Protein AF-A0A916SAF4-F1 (afdb_monomer)

pLDDT: mean 74.46, std 19.26, range [29.62, 98.25]

Foldseek 3Di:
DDPDDPPPPDDDPPQDDAAEDEQEAFALLSLLVLLLLLLLCVLCVVVCVVPPAQAALHPHYHADDVRVVLSVQCVVCRNVHSVSSVVSNVVLLPDALVVVDDDPDDPVQLVALQSLQVVVVVVCVVVPDDDDCVVVVVVVVPPDCVVVVVDPDDDDDDDDQDQPDDLLVLLLVVLVQDDSSVSSNLVSNCLSPDPPDPVRSSVSSNRGSGNSSSVVSSVRSSVSSVVCSVVSCCVSVDDDPPPPPPPDD

Radius of gyration: 21.68 Å; Cα contacts (8 Å, |Δi|>4): 290; chains: 1; bounding box: 66×43×58 Å

InterPro domains:
  IPR002641 Patatin-like phospholipase domain [PF01734] (21-143)
  IPR002641 Patatin-like phospholipase domain [PS51635] (21-203)
  IPR016035 Acyl transferase/acyl hydrolase/lysophospholipase [SSF52151] (17-143)

Solvent-accessible surface area (backbone atoms only — not comparable to full-atom values): 14516 Å² total; per-residue (Å²): 137,81,80,75,82,81,77,78,89,81,86,70,69,95,84,63,92,79,37,71,44,81,33,62,53,38,50,36,49,39,31,20,54,28,18,25,42,36,33,46,34,67,68,49,40,76,78,47,68,81,46,99,59,71,62,45,82,52,83,40,73,42,44,37,71,53,12,28,54,52,33,53,53,42,61,80,30,36,85,54,12,55,56,32,30,54,50,48,35,52,53,50,66,69,47,40,39,78,80,78,49,81,85,91,64,58,76,81,30,48,81,29,35,63,52,24,15,55,52,52,52,54,53,47,69,73,63,76,80,81,85,80,62,66,68,58,56,56,51,60,73,65,58,67,68,70,67,63,75,80,48,97,72,77,90,77,90,82,89,85,89,70,79,89,60,64,60,35,60,49,30,49,77,38,46,86,69,46,57,63,51,59,37,29,25,35,52,39,61,38,16,55,45,56,98,88,44,78,78,21,20,53,58,40,25,33,57,48,27,40,63,69,40,34,51,50,34,17,54,50,20,25,51,47,38,58,75,41,41,69,59,53,49,46,68,77,62,61,70,83,79,79,72,71,73,77,80,77,130

Mean predicted aligned error: 12.07 Å

Secondary structure (DSSP, 8-state):
-------------TTS---EEEE---GGGGHHHHHHHHHHHHHHHHHHTTSSS---S-SEEEE-THHHHHHHHHHHTGGGTTHHHHHHHHHHHH--HHHH------HHHHT-HHHHHHHHHHHHHTTT-----HHHHHHHHTS-GGGGGGS-PPP--------SS-HHHHHHHHGGGS-HHHHHHHHHTTTT--TT-HHHHHHHHHH---HHHHHHHHHHHHHHHHHTHHHHHHHHH------------

Organism: NCBI:txid1614635

Structure (mmCIF, N/CA/C/O backbone):
data_AF-A0A916SAF4-F1
#
_entry.id   AF-A0A916SAF4-F1
#
loop_
_atom_site.group_PDB
_atom_site.id
_atom_site.type_symbol
_atom_site.label_atom_id
_atom_site.label_alt_id
_atom_site.label_comp_id
_atom_site.label_asym_id
_atom_site.label_entity_id
_atom_site.label_seq_id
_atom_site.pdbx_PDB_ins_code
_atom_site.Cartn_x
_atom_site.Cartn_y
_atom_site.Cartn_z
_atom_site.occupancy
_atom_site.B_iso_or_equiv
_atom_site.auth_seq_id
_atom_site.auth_comp_id
_atom_site.auth_asym_id
_atom_site.auth_atom_id
_atom_site.pdbx_PDB_model_num
ATOM 1 N N . MET A 1 1 ? 1.641 -29.140 -0.135 1.00 31.95 1 MET A N 1
ATOM 2 C CA . MET A 1 1 ? 1.445 -28.963 1.317 1.00 31.95 1 MET A CA 1
ATOM 3 C C . MET A 1 1 ? 0.313 -27.966 1.495 1.00 31.95 1 MET A C 1
ATOM 5 O O . MET A 1 1 ? 0.540 -26.780 1.299 1.00 31.95 1 MET A O 1
ATOM 9 N N . SER A 1 2 ? -0.914 -28.445 1.711 1.00 29.62 2 SER A N 1
ATOM 10 C CA . SER A 1 2 ? -2.060 -27.588 2.020 1.00 29.62 2 SER A CA 1
ATOM 11 C C . SER A 1 2 ? -2.025 -27.265 3.506 1.00 29.62 2 SER A C 1
ATOM 13 O O . SER A 1 2 ? -2.037 -28.170 4.337 1.00 29.62 2 SER A O 1
ATOM 15 N N . LEU A 1 3 ? -1.960 -25.981 3.839 1.00 29.62 3 LEU A N 1
ATOM 16 C CA . LEU A 1 3 ? -2.342 -25.533 5.168 1.00 29.62 3 LEU A CA 1
ATOM 17 C C . LEU A 1 3 ? -3.868 -25.588 5.183 1.00 29.62 3 LEU A C 1
ATOM 19 O O . LEU A 1 3 ? -4.532 -24.714 4.627 1.00 29.62 3 LEU A O 1
ATOM 23 N N . GLU A 1 4 ? -4.401 -26.686 5.715 1.00 36.75 4 GLU A N 1
ATOM 24 C CA . GLU A 1 4 ? -5.810 -26.776 6.067 1.00 36.75 4 GLU A CA 1
ATOM 25 C C . GLU A 1 4 ? -6.135 -25.590 6.971 1.00 36.75 4 GLU A C 1
ATOM 27 O O . GLU A 1 4 ? -5.458 -25.309 7.961 1.00 36.75 4 GLU A O 1
ATOM 32 N N . THR A 1 5 ? -7.116 -24.821 6.523 1.00 39.31 5 THR A N 1
ATOM 33 C CA . THR A 1 5 ? -7.595 -23.586 7.117 1.00 39.31 5 THR A CA 1
ATOM 34 C C . THR A 1 5 ? -8.092 -23.859 8.536 1.00 39.31 5 THR A C 1
ATOM 36 O O . THR A 1 5 ? -9.249 -24.207 8.745 1.00 39.31 5 THR A O 1
ATOM 39 N N . ILE A 1 6 ? -7.213 -23.701 9.527 1.00 33.00 6 ILE A N 1
ATOM 40 C CA . ILE A 1 6 ? -7.608 -23.664 10.935 1.00 33.00 6 ILE A CA 1
ATOM 41 C C . ILE A 1 6 ? -8.367 -22.350 11.153 1.00 33.00 6 ILE A C 1
ATOM 43 O O . ILE A 1 6 ? -7.778 -21.308 11.435 1.00 33.00 6 ILE A O 1
ATOM 47 N N . ILE A 1 7 ? -9.691 -22.395 11.005 1.00 39.88 7 ILE A N 1
ATOM 48 C CA . ILE A 1 7 ? -10.598 -21.389 11.562 1.00 39.88 7 ILE A CA 1
ATOM 49 C C . ILE A 1 7 ? -10.887 -21.844 12.989 1.00 39.88 7 ILE A C 1
ATOM 51 O O . ILE A 1 7 ? -11.771 -22.661 13.231 1.00 39.88 7 ILE A O 1
ATOM 55 N N . SER A 1 8 ? -10.103 -21.349 13.946 1.00 35.28 8 SER A N 1
ATOM 56 C CA . SER A 1 8 ? -10.443 -21.508 15.359 1.00 35.28 8 SER A CA 1
ATOM 57 C C . SER A 1 8 ? -11.544 -20.507 15.708 1.00 35.28 8 SER A C 1
ATOM 59 O O . SER A 1 8 ? -11.293 -19.315 15.896 1.00 35.28 8 SER A O 1
ATOM 61 N N . TYR A 1 9 ? -12.787 -20.990 15.740 1.00 41.19 9 TYR A N 1
ATOM 62 C CA . TYR A 1 9 ? -13.929 -20.274 16.300 1.00 41.19 9 TYR A CA 1
ATOM 63 C C . TYR A 1 9 ? -13.797 -2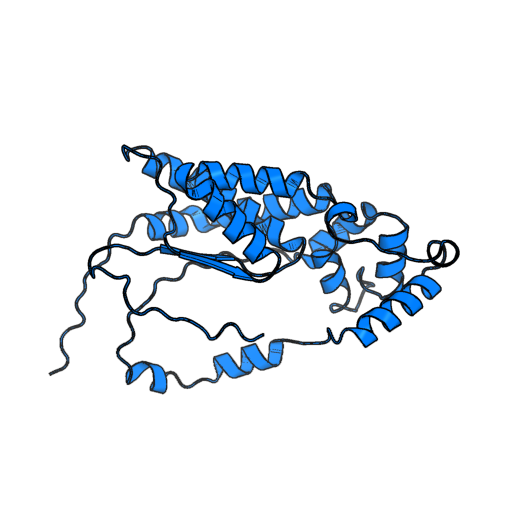0.286 17.828 1.00 41.19 9 TYR A C 1
ATOM 65 O O . TYR A 1 9 ? -14.137 -21.267 18.485 1.00 41.19 9 TYR A O 1
ATOM 73 N N . GLY A 1 10 ? -13.228 -19.220 18.396 1.00 39.47 10 GLY A N 1
ATOM 74 C CA . GLY A 1 10 ? -12.996 -19.156 19.842 1.00 39.47 10 GLY A CA 1
ATOM 75 C C . GLY A 1 10 ? -12.400 -17.856 20.379 1.00 39.47 10 GLY A C 1
ATOM 76 O O . GLY A 1 10 ? -11.742 -17.890 21.413 1.00 39.47 10 GLY A O 1
ATOM 77 N N . LEU A 1 11 ? -12.586 -16.715 19.708 1.00 39.81 11 LEU A N 1
ATOM 78 C CA . LEU A 1 11 ? -12.018 -15.433 20.152 1.00 39.81 11 LEU A CA 1
ATOM 79 C C . LEU A 1 11 ? -13.041 -14.297 20.135 1.00 39.81 11 LEU A C 1
ATOM 81 O O . LEU A 1 11 ? -12.816 -13.271 19.507 1.00 39.81 11 LEU A O 1
ATOM 85 N N . THR A 1 12 ? -14.151 -14.432 20.854 1.00 43.31 12 THR A N 1
ATOM 86 C CA . THR A 1 12 ? -14.922 -13.239 21.228 1.00 43.31 12 THR A CA 1
ATOM 87 C C . THR A 1 12 ? -15.499 -13.380 22.622 1.00 43.31 12 THR A C 1
ATOM 89 O O . THR A 1 12 ? -16.424 -14.159 22.847 1.00 43.31 12 THR A O 1
ATOM 92 N N . ARG A 1 13 ? -15.008 -12.543 23.540 1.00 45.31 13 ARG A N 1
ATOM 93 C CA . ARG A 1 13 ? -15.892 -11.957 24.545 1.00 45.31 13 ARG A CA 1
ATOM 94 C C . ARG A 1 13 ? -16.830 -11.009 23.780 1.00 45.31 13 ARG A C 1
ATOM 96 O O . ARG A 1 13 ? -16.323 -10.193 23.015 1.00 45.31 13 ARG A O 1
ATOM 103 N N . PRO A 1 14 ? -18.158 -11.126 23.917 1.00 49.12 14 PRO A N 1
ATOM 104 C CA . PRO A 1 14 ? -19.122 -10.392 23.089 1.00 49.12 14 PRO A CA 1
ATOM 105 C C . PRO A 1 14 ? -19.067 -8.854 23.213 1.00 49.12 14 PRO A C 1
ATOM 107 O O . PRO A 1 14 ? -19.657 -8.185 22.364 1.00 49.12 14 PRO A O 1
ATOM 110 N N . ASP A 1 15 ? -18.330 -8.325 24.200 1.00 52.50 15 ASP A N 1
ATOM 111 C CA . ASP A 1 15 ? -18.256 -6.903 24.576 1.00 52.50 15 ASP A CA 1
ATOM 112 C C . ASP A 1 15 ? -17.025 -6.124 24.069 1.00 52.50 15 ASP A C 1
ATOM 114 O O . ASP A 1 15 ? -16.943 -4.916 24.282 1.00 52.50 15 ASP A O 1
ATOM 118 N N . GLU A 1 16 ? -16.041 -6.756 23.416 1.00 58.47 16 GLU A N 1
ATOM 119 C CA . GLU A 1 16 ? -14.872 -6.016 22.908 1.00 58.47 16 GLU A CA 1
ATOM 120 C C . GLU A 1 16 ? -15.045 -5.602 21.439 1.00 58.47 16 GLU A C 1
ATOM 122 O O . GLU A 1 16 ? -15.264 -6.438 20.560 1.00 58.47 16 GLU A O 1
ATOM 127 N N . ASN A 1 17 ? -14.888 -4.302 21.161 1.00 66.81 17 ASN A N 1
ATOM 128 C CA . ASN A 1 17 ? -14.795 -3.772 19.800 1.00 66.81 17 ASN A CA 1
ATOM 129 C C . ASN A 1 17 ? -13.557 -4.351 19.092 1.00 66.81 17 ASN A C 1
ATOM 131 O O . ASN A 1 17 ? -12.420 -3.954 19.363 1.00 66.81 17 ASN A O 1
ATOM 135 N N . LEU A 1 18 ? -13.776 -5.289 18.167 1.00 79.69 18 LEU A N 1
ATOM 136 C CA . LEU A 1 18 ? -12.728 -5.870 17.331 1.00 79.69 18 LEU A CA 1
ATOM 137 C C . LEU A 1 18 ? -12.615 -5.111 16.010 1.00 79.69 18 LEU A C 1
ATOM 139 O O . LEU A 1 18 ? -13.432 -5.283 15.110 1.00 79.69 18 LEU A O 1
ATOM 143 N N . THR A 1 19 ? -11.557 -4.317 15.865 1.00 87.75 19 THR A N 1
ATOM 144 C CA . THR A 1 19 ? -11.226 -3.668 14.591 1.00 87.75 19 THR A CA 1
ATOM 145 C C . THR A 1 19 ? -10.193 -4.496 13.830 1.00 87.75 19 THR A C 1
ATOM 147 O O . THR A 1 19 ? -9.158 -4.888 14.383 1.00 87.75 19 THR A O 1
ATOM 150 N N . ALA A 1 20 ? -10.458 -4.744 12.549 1.00 91.31 20 ALA A N 1
ATOM 151 C CA . ALA A 1 20 ? -9.553 -5.434 11.637 1.00 91.31 20 ALA A CA 1
ATOM 152 C C . ALA A 1 20 ? -8.945 -4.460 10.619 1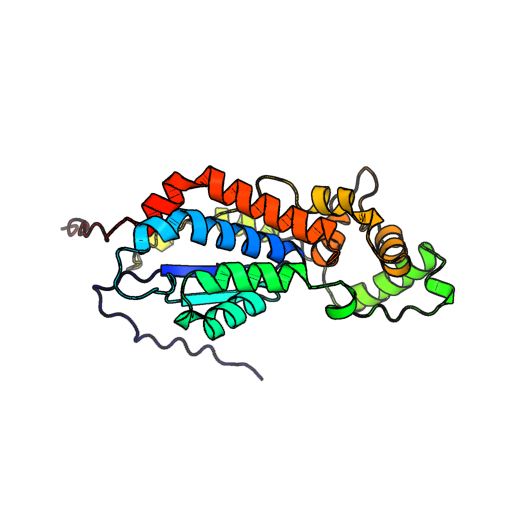.00 91.31 20 ALA A C 1
ATOM 154 O O . ALA A 1 20 ? -9.599 -3.509 10.198 1.00 91.31 20 ALA A O 1
ATOM 155 N N . LEU A 1 21 ? -7.711 -4.724 10.193 1.00 94.44 21 LEU A N 1
ATOM 156 C CA . LEU A 1 21 ? -7.065 -4.042 9.073 1.00 94.44 21 LEU A CA 1
ATOM 157 C C . LEU A 1 21 ? -6.799 -5.045 7.950 1.00 94.44 21 LEU A C 1
ATOM 159 O O . LEU A 1 21 ? -6.125 -6.056 8.157 1.00 94.44 21 LEU A O 1
ATOM 163 N N . VAL A 1 22 ? -7.301 -4.735 6.754 1.00 94.56 22 VAL A N 1
ATOM 164 C CA . VAL A 1 22 ? -7.136 -5.556 5.550 1.00 94.56 22 VAL A CA 1
ATOM 165 C C . VAL A 1 22 ? -6.221 -4.838 4.562 1.00 94.56 22 VAL A C 1
ATOM 167 O O . VAL A 1 22 ? -6.509 -3.728 4.120 1.00 94.56 22 VAL A O 1
ATOM 170 N N . LEU A 1 23 ? -5.110 -5.480 4.205 1.00 93.38 23 LEU A N 1
ATOM 171 C CA . LEU A 1 23 ? -4.066 -4.938 3.339 1.00 93.38 23 LEU A CA 1
ATOM 172 C C . LEU A 1 23 ? -3.964 -5.760 2.056 1.00 93.38 23 LEU A C 1
ATOM 174 O O . LEU A 1 23 ? -3.452 -6.882 2.022 1.00 93.38 23 LEU A O 1
ATOM 178 N N . MET A 1 24 ? -4.465 -5.189 0.968 1.00 91.38 24 MET A N 1
ATOM 179 C CA . MET A 1 24 ? -4.483 -5.863 -0.327 1.00 91.38 24 MET A CA 1
ATOM 180 C C . MET A 1 24 ? -3.080 -5.965 -0.936 1.00 91.38 24 MET A C 1
ATOM 182 O O . MET A 1 24 ? -2.210 -5.131 -0.674 1.00 91.38 24 MET A O 1
ATOM 186 N N . GLY A 1 25 ? -2.867 -6.979 -1.776 1.00 86.81 25 GLY A N 1
ATOM 187 C CA . GLY A 1 25 ? -1.658 -7.089 -2.590 1.00 86.81 25 GLY A CA 1
ATOM 188 C C . GLY A 1 25 ? -1.618 -6.032 -3.694 1.00 86.81 25 GLY A C 1
ATOM 189 O O . GLY A 1 25 ? -2.653 -5.550 -4.145 1.00 86.81 25 GLY A O 1
ATOM 190 N N . GLY A 1 26 ? -0.417 -5.661 -4.134 1.00 85.62 26 GLY A N 1
ATOM 191 C CA . GLY A 1 26 ? -0.265 -4.541 -5.069 1.00 85.62 26 GLY A CA 1
ATOM 192 C C . GLY A 1 26 ? 1.141 -4.299 -5.615 1.00 85.62 26 GLY A C 1
ATOM 193 O O . GLY A 1 26 ? 1.336 -3.330 -6.341 1.00 85.62 26 GLY A O 1
ATOM 194 N N . GLY A 1 27 ? 2.135 -5.131 -5.276 1.00 88.50 27 GLY A N 1
ATOM 195 C CA . GLY A 1 27 ? 3.534 -4.821 -5.589 1.00 88.50 27 GLY A CA 1
ATOM 196 C C . GLY A 1 27 ? 3.919 -3.452 -5.024 1.00 88.50 27 GLY A C 1
ATOM 197 O O . GLY A 1 27 ? 3.584 -3.149 -3.885 1.00 88.50 27 GLY A O 1
ATOM 198 N N . ALA A 1 28 ? 4.548 -2.594 -5.822 1.00 90.69 28 ALA A N 1
ATOM 199 C CA . ALA A 1 28 ? 4.890 -1.235 -5.410 1.00 90.69 28 ALA A CA 1
ATOM 200 C C . ALA A 1 28 ? 3.674 -0.376 -5.020 1.00 90.69 28 ALA A C 1
ATOM 202 O O . ALA A 1 28 ? 3.795 0.479 -4.141 1.00 90.69 28 ALA A O 1
ATOM 203 N N . ARG A 1 29 ? 2.481 -0.643 -5.580 1.00 93.44 29 ARG A N 1
ATOM 204 C CA . ARG A 1 29 ? 1.236 0.078 -5.248 1.00 93.44 29 ARG A CA 1
ATOM 205 C C . ARG A 1 29 ? 0.919 0.044 -3.754 1.00 93.44 29 ARG A C 1
ATOM 207 O O . ARG A 1 29 ? 0.275 0.963 -3.261 1.00 93.44 29 ARG A O 1
ATOM 214 N N . THR A 1 30 ? 1.375 -0.966 -3.006 1.00 93.12 30 THR A N 1
ATOM 215 C CA . THR A 1 30 ? 1.110 -1.045 -1.560 1.00 93.12 30 THR A CA 1
ATOM 216 C C . THR A 1 30 ? 1.828 0.033 -0.746 1.00 93.12 30 THR A C 1
ATOM 218 O O . THR A 1 30 ? 1.453 0.246 0.404 1.00 93.12 30 THR A O 1
ATOM 221 N N . ALA A 1 31 ? 2.770 0.788 -1.325 1.00 95.88 31 ALA A N 1
ATOM 222 C CA . ALA A 1 31 ? 3.286 2.014 -0.710 1.00 95.88 31 ALA A CA 1
ATOM 223 C C . ALA A 1 31 ? 2.175 3.050 -0.443 1.00 95.88 31 ALA A C 1
ATOM 225 O O . ALA A 1 31 ? 2.244 3.787 0.539 1.00 95.88 31 ALA A O 1
ATOM 226 N N . TYR A 1 32 ? 1.105 3.055 -1.249 1.00 97.56 32 TYR A N 1
ATOM 227 C CA . TYR A 1 32 ? -0.096 3.856 -0.994 1.00 97.56 32 TYR A CA 1
ATOM 228 C C . TYR A 1 32 ? -0.688 3.571 0.394 1.00 97.56 32 TYR A C 1
ATOM 230 O O . TYR A 1 32 ? -0.975 4.497 1.151 1.00 97.56 32 TYR A O 1
ATOM 238 N N . GLN A 1 33 ? -0.796 2.289 0.768 1.00 96.88 33 GLN A N 1
ATOM 239 C CA . GLN A 1 33 ? -1.329 1.871 2.071 1.00 96.88 33 GLN A CA 1
ATOM 240 C C . GLN A 1 33 ? -0.467 2.399 3.224 1.00 96.88 33 GLN A C 1
ATOM 242 O O . GLN A 1 33 ? -1.002 2.783 4.260 1.00 96.88 33 GLN A O 1
ATOM 247 N N . ALA A 1 34 ? 0.857 2.461 3.047 1.00 96.38 34 ALA A N 1
ATOM 248 C CA . ALA A 1 34 ? 1.755 3.020 4.053 1.00 96.38 34 ALA A CA 1
ATOM 249 C C . ALA A 1 34 ? 1.508 4.525 4.270 1.00 96.38 34 ALA A C 1
ATOM 251 O O . ALA A 1 34 ? 1.506 4.979 5.413 1.00 96.38 34 ALA A O 1
ATOM 252 N N . GLY A 1 35 ? 1.230 5.275 3.197 1.00 97.38 35 GLY A N 1
ATOM 253 C CA . GLY A 1 35 ? 0.811 6.678 3.278 1.00 97.38 35 GLY A CA 1
ATOM 254 C C . GLY A 1 35 ? -0.536 6.860 3.982 1.00 97.38 35 GLY A C 1
ATOM 255 O O . GLY A 1 35 ? -0.647 7.666 4.904 1.00 97.38 35 GLY A O 1
ATOM 256 N N . VAL A 1 36 ? -1.537 6.044 3.626 1.00 97.94 36 VAL A N 1
ATOM 257 C CA . VAL A 1 36 ? -2.846 6.029 4.306 1.00 97.94 36 VAL A CA 1
ATOM 258 C C . VAL A 1 36 ? -2.671 5.799 5.807 1.00 97.94 36 VAL A C 1
ATOM 260 O O . VAL A 1 36 ? -3.140 6.599 6.612 1.00 97.94 36 VAL A O 1
ATOM 263 N N . LEU A 1 37 ? -1.949 4.748 6.204 1.00 96.38 37 LEU A N 1
ATOM 264 C CA . LEU A 1 37 ? -1.726 4.419 7.615 1.00 96.38 37 LEU A CA 1
ATOM 265 C C . LEU A 1 37 ? -0.961 5.522 8.354 1.00 96.38 37 LEU A C 1
ATOM 267 O O . LEU A 1 37 ? -1.262 5.814 9.512 1.00 96.38 37 LEU A O 1
ATOM 271 N N . GLN A 1 38 ? -0.005 6.180 7.696 1.00 94.81 38 GLN A N 1
ATOM 272 C CA . GLN A 1 38 ? 0.698 7.313 8.288 1.00 94.81 38 GLN A CA 1
ATOM 273 C C . GLN A 1 38 ? -0.247 8.491 8.565 1.00 94.81 38 GLN A C 1
ATOM 275 O O . GLN A 1 38 ? -0.156 9.105 9.629 1.00 94.81 38 GLN A O 1
ATOM 280 N N . ALA A 1 39 ? -1.172 8.789 7.652 1.00 95.56 39 ALA A N 1
ATOM 281 C CA . ALA A 1 39 ? -2.203 9.796 7.880 1.00 95.56 39 ALA A CA 1
ATOM 282 C C . ALA A 1 39 ? -3.195 9.369 8.972 1.00 95.56 39 ALA A C 1
ATOM 284 O O . ALA A 1 39 ? -3.514 10.185 9.833 1.00 95.56 39 ALA A O 1
ATOM 285 N N . VAL A 1 40 ? -3.599 8.093 9.026 1.00 92.81 40 VAL A N 1
ATOM 286 C CA . VAL A 1 40 ? -4.434 7.557 10.119 1.00 92.81 40 VAL A CA 1
ATOM 287 C C . VAL A 1 40 ? -3.773 7.781 11.480 1.00 92.81 40 VAL A C 1
ATOM 289 O O . VAL A 1 40 ? -4.431 8.280 12.390 1.00 92.81 40 VAL A O 1
ATOM 292 N N . ALA A 1 41 ? -2.470 7.505 11.622 1.00 91.44 41 ALA A N 1
ATOM 293 C CA . ALA A 1 41 ? -1.744 7.796 12.864 1.00 91.44 41 ALA A CA 1
ATOM 294 C C . ALA A 1 41 ? -1.824 9.279 13.259 1.00 91.44 41 ALA A C 1
ATOM 296 O O . ALA A 1 41 ? -1.992 9.579 14.437 1.00 91.44 41 ALA A O 1
ATOM 297 N N . ARG A 1 42 ? -1.727 10.209 12.299 1.00 92.00 42 ARG A N 1
ATOM 298 C CA . ARG A 1 42 ? -1.803 11.657 12.572 1.00 92.00 42 ARG A CA 1
ATOM 299 C C . ARG A 1 42 ? -3.216 12.137 12.886 1.00 92.00 42 ARG A C 1
ATOM 301 O O . ARG A 1 42 ? -3.374 13.066 13.666 1.00 92.00 42 ARG A O 1
ATOM 308 N N . ILE A 1 43 ? -4.220 11.546 12.245 1.00 90.44 43 ILE A N 1
ATOM 309 C CA . ILE A 1 43 ? -5.628 11.909 12.420 1.00 90.44 43 ILE A CA 1
ATOM 310 C C . ILE A 1 43 ? -6.129 11.407 13.771 1.00 90.44 43 ILE A C 1
ATOM 312 O O . ILE A 1 43 ? -6.707 12.173 14.531 1.00 90.44 43 ILE A O 1
ATOM 316 N N . VAL A 1 44 ? -5.877 10.134 14.072 1.00 85.56 44 VAL A N 1
ATOM 317 C CA . VAL A 1 44 ? -6.458 9.437 15.225 1.00 85.56 44 VAL A CA 1
ATOM 318 C C . VAL A 1 44 ? -5.566 9.546 16.463 1.00 85.56 44 VAL A C 1
ATOM 320 O O . VAL A 1 44 ? -6.076 9.574 17.579 1.00 85.56 44 VAL A O 1
ATOM 323 N N . GLY A 1 45 ? -4.244 9.637 16.287 1.00 83.50 45 GLY A N 1
ATOM 324 C CA . GLY A 1 45 ? -3.266 9.663 17.380 1.00 83.50 45 GLY A CA 1
ATOM 325 C C . GLY A 1 45 ? -3.562 10.686 18.476 1.00 83.50 45 GLY A C 1
ATOM 326 O O . GLY A 1 45 ? -3.708 10.265 19.622 1.00 83.50 45 GLY A O 1
ATOM 327 N N . PRO A 1 46 ? -3.768 11.978 18.155 1.00 81.62 46 PRO A N 1
ATOM 328 C CA . PRO A 1 46 ? -4.047 13.005 19.163 1.00 81.62 46 PRO A CA 1
ATOM 329 C C . PRO A 1 46 ? -5.284 12.714 20.025 1.00 81.62 46 PRO A C 1
ATOM 331 O O . PRO A 1 46 ? -5.340 13.097 21.188 1.00 81.62 46 PRO A O 1
ATOM 334 N N . HIS A 1 47 ? -6.276 12.004 19.482 1.00 72.81 47 HIS A N 1
ATOM 335 C CA . HIS A 1 47 ? -7.497 11.641 20.206 1.00 72.81 47 HIS A CA 1
ATOM 336 C C . HIS A 1 47 ? -7.330 10.396 21.087 1.00 72.81 47 HIS A C 1
ATOM 338 O O . HIS A 1 47 ? -8.174 10.129 21.938 1.00 72.81 47 HIS A O 1
ATOM 344 N N . ARG A 1 48 ? -6.235 9.650 20.904 1.00 70.69 48 ARG A N 1
ATOM 345 C CA . ARG A 1 48 ? -5.899 8.440 21.667 1.00 70.69 48 ARG A CA 1
ATOM 346 C C . ARG A 1 48 ? -4.734 8.639 22.633 1.00 70.69 48 ARG A C 1
ATOM 348 O O . ARG A 1 48 ? -4.513 7.781 23.475 1.00 70.69 48 ARG A O 1
ATOM 355 N N . GLU A 1 49 ? -4.036 9.774 22.580 1.00 60.19 49 GLU A N 1
ATOM 356 C CA . GLU A 1 49 ? -2.991 10.158 23.548 1.00 60.19 49 GLU A CA 1
ATOM 357 C C . GLU A 1 49 ? -3.518 10.316 24.989 1.00 60.19 49 GLU A C 1
ATOM 359 O O . GLU A 1 49 ? -2.739 10.278 25.937 1.00 60.19 49 GLU A O 1
ATOM 364 N N . ALA A 1 50 ? -4.839 10.430 25.176 1.00 55.34 50 ALA A N 1
ATOM 365 C CA . ALA A 1 50 ? -5.483 10.364 26.489 1.00 55.34 50 ALA A CA 1
ATOM 366 C C . ALA A 1 50 ? -5.531 8.935 27.082 1.00 55.34 50 ALA A C 1
ATOM 368 O O . ALA A 1 50 ? -5.829 8.767 28.268 1.00 55.34 50 ALA A O 1
ATOM 369 N N . GLU A 1 51 ? -5.251 7.895 26.286 1.00 60.97 51 GLU A N 1
ATOM 370 C CA . GLU A 1 51 ? -5.154 6.512 26.755 1.00 60.97 51 GLU A CA 1
ATOM 371 C C . GLU A 1 51 ? -3.778 6.274 27.412 1.00 60.97 51 GLU A C 1
ATOM 373 O O . GLU A 1 51 ? -2.735 6.587 26.844 1.00 60.97 51 GLU A O 1
ATOM 378 N N . LYS A 1 52 ? -3.757 5.683 28.618 1.00 53.44 52 LYS A N 1
ATOM 379 C CA . LYS A 1 52 ? -2.533 5.443 29.421 1.00 53.44 52 LYS A CA 1
ATOM 380 C C . LYS A 1 52 ? -1.456 4.589 28.732 1.00 53.44 52 LYS A C 1
ATOM 382 O O . LYS A 1 52 ? -0.321 4.575 29.199 1.00 53.44 52 LYS A O 1
ATOM 387 N N . GLU A 1 53 ? -1.797 3.872 27.664 1.00 58.09 53 GLU A N 1
ATOM 388 C CA . GLU A 1 53 ? -0.876 3.034 26.898 1.00 58.09 53 GLU A CA 1
ATOM 389 C C . GLU A 1 53 ? -1.119 3.224 25.394 1.00 58.09 53 GLU A C 1
ATOM 391 O O . GLU A 1 53 ? -2.274 3.173 24.962 1.00 58.09 53 GLU A O 1
ATOM 396 N N . PRO A 1 54 ? -0.067 3.384 24.568 1.00 59.03 54 PRO A N 1
ATOM 397 C CA . PRO A 1 54 ? -0.209 3.443 23.119 1.00 59.03 54 PRO A CA 1
ATOM 398 C C . PRO A 1 54 ? -0.683 2.086 22.594 1.00 59.03 54 PRO A C 1
ATOM 400 O O . PRO A 1 54 ? 0.092 1.145 22.430 1.00 59.03 54 PRO A O 1
ATOM 403 N N . ARG A 1 55 ? -1.983 1.968 22.326 1.00 76.56 55 ARG A N 1
ATOM 404 C CA . ARG A 1 55 ? -2.578 0.727 21.829 1.00 76.56 55 ARG A CA 1
ATOM 405 C C . ARG A 1 55 ? -2.589 0.705 20.312 1.00 76.56 55 ARG A C 1
ATOM 407 O O . ARG A 1 55 ? -3.043 1.638 19.652 1.00 76.56 55 ARG A O 1
ATOM 414 N N . PHE A 1 56 ? -2.109 -0.399 19.748 1.00 86.94 56 PHE A N 1
ATOM 415 C CA . PHE A 1 56 ? -2.287 -0.672 18.330 1.00 86.94 56 PHE A CA 1
ATOM 416 C C . PHE A 1 56 ? -3.787 -0.815 18.021 1.00 86.94 56 PHE A C 1
ATOM 418 O O . PHE A 1 56 ? -4.478 -1.573 18.710 1.00 86.94 56 PHE A O 1
ATOM 425 N N . PRO A 1 57 ? -4.311 -0.083 17.022 1.00 86.19 57 PRO A N 1
ATOM 426 C CA . PRO A 1 57 ? -5.752 0.088 16.851 1.00 86.19 57 PRO A CA 1
ATOM 427 C C . PRO A 1 57 ? -6.462 -1.142 16.272 1.00 86.19 57 PRO A C 1
ATOM 429 O O . PRO A 1 57 ? -7.687 -1.179 16.287 1.00 86.19 57 PRO A O 1
ATOM 432 N N . PHE A 1 58 ? -5.726 -2.140 15.772 1.00 90.00 58 PHE A N 1
ATOM 433 C CA . PHE A 1 58 ? -6.293 -3.308 15.096 1.00 90.00 58 PHE A CA 1
ATOM 434 C C . PHE A 1 58 ? -5.955 -4.605 15.833 1.00 90.00 58 PHE A C 1
ATOM 436 O O . PHE A 1 58 ? -4.794 -4.884 16.116 1.00 90.00 58 PHE A O 1
ATOM 443 N N . LYS A 1 59 ? -6.959 -5.437 16.116 1.00 88.56 59 LYS A N 1
ATOM 444 C CA . LYS A 1 59 ? -6.767 -6.764 16.731 1.00 88.56 59 LYS A CA 1
ATOM 445 C C . LYS A 1 59 ? -6.555 -7.867 15.700 1.00 88.56 59 LYS A C 1
ATOM 447 O O . LYS A 1 59 ? -6.005 -8.913 16.029 1.00 88.56 59 LYS A O 1
ATOM 452 N N . ILE A 1 60 ? -6.976 -7.623 14.462 1.00 91.44 60 ILE A N 1
ATOM 453 C CA . ILE A 1 60 ? -6.878 -8.569 13.354 1.00 91.44 60 ILE A CA 1
ATOM 454 C C . ILE A 1 60 ? -6.142 -7.878 12.206 1.00 91.44 60 ILE A C 1
ATOM 456 O O . ILE A 1 60 ? -6.508 -6.775 11.802 1.00 91.44 60 ILE A O 1
ATOM 460 N N . LEU A 1 61 ? -5.106 -8.530 11.680 1.00 92.75 61 LEU A N 1
ATOM 461 C CA . LEU A 1 61 ? -4.351 -8.075 10.515 1.00 92.75 61 LEU A CA 1
ATOM 462 C C . LEU A 1 61 ? -4.474 -9.124 9.416 1.00 92.75 61 LEU A C 1
ATOM 464 O O . LEU A 1 61 ? -4.108 -10.281 9.612 1.00 92.75 61 LEU A O 1
ATOM 468 N N . VAL A 1 62 ? -4.975 -8.712 8.257 1.00 94.44 62 VAL A N 1
ATOM 469 C CA . VAL A 1 62 ? -5.102 -9.565 7.075 1.00 94.44 62 VAL A CA 1
ATOM 470 C C . VAL A 1 62 ? -4.299 -8.933 5.955 1.00 94.44 62 VAL A C 1
ATOM 472 O O . VAL A 1 62 ? -4.430 -7.739 5.694 1.00 94.44 62 VAL A O 1
ATOM 475 N N . GLY A 1 63 ? -3.473 -9.719 5.271 1.00 90.62 63 GLY A N 1
ATOM 476 C CA . GLY A 1 63 ? -2.674 -9.219 4.162 1.00 90.62 63 GLY A CA 1
ATOM 477 C C . GLY A 1 63 ? -2.480 -10.252 3.062 1.00 90.62 63 GLY A C 1
ATOM 478 O O . GLY A 1 63 ? -2.355 -11.440 3.339 1.00 90.62 63 GLY A O 1
ATOM 479 N N . THR A 1 64 ? -2.439 -9.801 1.806 1.00 90.06 64 THR A N 1
ATOM 480 C CA . THR A 1 64 ? -2.144 -10.652 0.636 1.00 90.06 64 THR A CA 1
ATOM 481 C C . THR A 1 64 ? -0.896 -10.149 -0.090 1.00 90.06 64 THR A C 1
ATOM 483 O O . THR A 1 64 ? -0.779 -8.955 -0.351 1.00 90.06 64 THR A O 1
ATOM 486 N N . SER A 1 65 ? 0.035 -11.037 -0.463 1.00 90.25 65 SER A N 1
ATOM 487 C CA . SER A 1 65 ? 1.272 -10.683 -1.192 1.00 90.25 65 SER A CA 1
ATOM 488 C C . SER A 1 65 ? 2.052 -9.542 -0.499 1.00 90.25 65 SER A C 1
ATOM 490 O O . SER A 1 65 ? 2.362 -9.656 0.683 1.00 90.25 65 SER A O 1
ATOM 492 N N . ALA A 1 66 ? 2.341 -8.424 -1.174 1.00 87.94 66 ALA A N 1
ATOM 493 C CA . ALA A 1 66 ? 2.992 -7.259 -0.560 1.00 87.94 66 ALA A CA 1
ATOM 494 C C . ALA A 1 66 ? 2.211 -6.679 0.643 1.00 87.94 66 ALA A C 1
ATOM 496 O O . ALA A 1 66 ? 2.816 -6.190 1.594 1.00 87.94 66 ALA A O 1
ATOM 497 N N . GLY A 1 67 ? 0.880 -6.811 0.665 1.00 90.56 67 GLY A N 1
ATOM 498 C CA . GLY A 1 67 ? 0.059 -6.463 1.828 1.00 90.56 67 GLY A CA 1
ATOM 499 C C . GLY A 1 67 ? 0.268 -7.406 3.021 1.00 90.56 67 GLY A C 1
ATOM 500 O O . GLY A 1 67 ? 0.162 -6.972 4.164 1.00 90.56 67 GLY A O 1
ATOM 501 N N . ALA A 1 68 ? 0.640 -8.672 2.786 1.00 91.25 68 ALA A N 1
ATOM 502 C CA . ALA A 1 68 ? 1.026 -9.6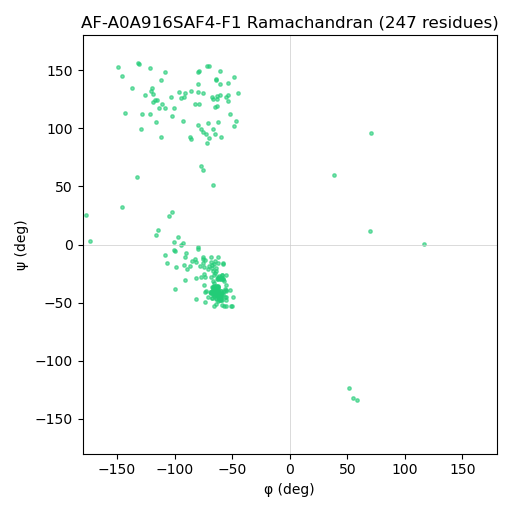02 3.853 1.00 91.25 68 ALA A CA 1
ATOM 503 C C . ALA A 1 68 ? 2.344 -9.181 4.514 1.00 91.25 68 ALA A C 1
ATOM 505 O O . ALA A 1 68 ? 2.463 -9.263 5.731 1.00 91.25 68 ALA A O 1
ATOM 506 N N . LEU A 1 69 ? 3.298 -8.648 3.739 1.00 88.12 69 LEU A N 1
ATOM 507 C CA . LEU A 1 69 ? 4.528 -8.072 4.295 1.00 88.12 69 LEU A CA 1
ATOM 508 C C . LEU A 1 69 ? 4.211 -6.892 5.219 1.00 88.12 69 LEU A C 1
ATOM 510 O O . LEU A 1 69 ? 4.734 -6.838 6.330 1.00 88.12 69 LEU A O 1
ATOM 514 N N . ASN A 1 70 ? 3.306 -5.999 4.803 1.00 93.81 70 ASN A N 1
ATOM 515 C CA . ASN A 1 70 ? 2.837 -4.902 5.652 1.00 93.81 70 ASN A CA 1
ATOM 516 C C . ASN A 1 70 ? 2.163 -5.429 6.928 1.00 93.81 70 ASN A C 1
ATOM 518 O O . ASN A 1 70 ? 2.480 -4.964 8.019 1.00 93.81 70 ASN A O 1
ATOM 522 N N . ALA A 1 71 ? 1.272 -6.418 6.812 1.00 94.12 71 ALA A N 1
ATOM 523 C CA . ALA A 1 71 ? 0.588 -7.019 7.955 1.00 94.12 71 ALA A CA 1
ATOM 524 C C . ALA A 1 71 ? 1.577 -7.663 8.944 1.00 94.12 71 ALA A C 1
ATOM 526 O O . ALA A 1 71 ? 1.513 -7.375 10.136 1.00 94.12 71 ALA A O 1
ATOM 527 N N . CYS A 1 72 ? 2.536 -8.463 8.466 1.00 93.50 72 CYS A N 1
ATOM 528 C CA . CYS A 1 72 ? 3.583 -9.059 9.301 1.00 93.50 72 CYS A CA 1
ATOM 529 C C . CYS A 1 72 ? 4.474 -7.996 9.954 1.00 93.50 72 CYS A C 1
ATOM 531 O O . CYS A 1 72 ? 4.796 -8.110 11.137 1.00 93.50 72 CYS A O 1
ATOM 533 N N . TYR A 1 73 ? 4.838 -6.945 9.212 1.00 93.31 73 TYR A N 1
ATOM 534 C CA . TYR A 1 73 ? 5.620 -5.834 9.747 1.00 93.31 73 TYR A CA 1
ATOM 535 C C . TYR A 1 73 ? 4.884 -5.171 10.914 1.00 93.31 73 TYR A C 1
ATOM 537 O O . TYR A 1 73 ? 5.429 -5.067 12.010 1.00 93.31 73 TYR A O 1
ATOM 545 N N . LEU A 1 74 ? 3.620 -4.794 10.711 1.00 94.44 74 LEU A N 1
ATOM 546 C CA . LEU A 1 74 ? 2.802 -4.159 11.744 1.00 94.44 74 LEU A CA 1
ATOM 547 C C . LEU A 1 74 ? 2.557 -5.082 12.937 1.00 94.44 74 LEU A C 1
ATOM 549 O O . LEU A 1 74 ? 2.658 -4.629 14.071 1.00 94.44 74 LEU A O 1
ATOM 553 N N . ALA A 1 75 ? 2.309 -6.373 12.702 1.00 93.75 75 ALA A N 1
ATOM 554 C CA . ALA A 1 75 ? 2.143 -7.358 13.766 1.00 93.75 75 ALA A CA 1
ATOM 555 C C . ALA A 1 75 ? 3.398 -7.458 14.647 1.00 93.75 75 ALA A C 1
ATOM 557 O O . ALA A 1 75 ? 3.294 -7.432 15.871 1.00 93.75 75 ALA A O 1
ATOM 558 N N . SER A 1 76 ? 4.591 -7.495 14.040 1.00 93.38 76 SER A N 1
ATOM 559 C CA . SER A 1 76 ? 5.858 -7.546 14.788 1.00 93.38 76 SER A CA 1
ATOM 560 C C . SER A 1 76 ? 6.181 -6.257 15.556 1.00 93.38 76 SER A C 1
ATOM 562 O O . SER A 1 76 ? 7.031 -6.270 16.441 1.00 93.38 76 SER A O 1
ATOM 564 N N . ARG A 1 77 ? 5.491 -5.156 15.234 1.00 91.75 77 ARG A N 1
ATOM 565 C CA . ARG A 1 77 ? 5.645 -3.825 15.840 1.00 91.75 77 ARG A CA 1
ATOM 566 C C . ARG A 1 77 ? 4.399 -3.375 16.608 1.00 91.75 77 ARG A C 1
ATOM 568 O O . ARG A 1 77 ? 4.298 -2.210 16.979 1.00 91.75 77 ARG A O 1
ATOM 575 N N . ALA A 1 78 ? 3.445 -4.272 16.868 1.00 89.75 78 ALA A N 1
ATOM 576 C CA . ALA A 1 78 ? 2.160 -3.912 17.468 1.00 89.75 78 ALA A CA 1
ATOM 577 C C . ALA A 1 78 ? 2.305 -3.314 18.882 1.00 89.75 78 ALA A C 1
ATOM 579 O O . ALA A 1 78 ? 1.503 -2.478 19.285 1.00 89.75 78 ALA A O 1
ATOM 580 N N . SER A 1 79 ? 3.357 -3.667 19.626 1.00 88.69 79 SER A N 1
ATOM 581 C CA . SER A 1 79 ? 3.667 -3.057 20.929 1.00 88.69 79 SER A CA 1
ATOM 582 C C . SER A 1 79 ? 4.040 -1.571 20.846 1.00 88.69 79 SER A C 1
ATOM 584 O O . SER A 1 79 ? 4.022 -0.883 21.858 1.00 88.69 79 SER A O 1
ATOM 586 N N . GLU A 1 80 ? 4.380 -1.064 19.658 1.00 88.19 80 GLU A N 1
ATOM 587 C CA . GLU A 1 80 ? 4.752 0.338 19.423 1.00 88.19 80 GLU A CA 1
ATOM 588 C C . GLU A 1 80 ? 3.545 1.203 19.006 1.00 88.19 80 GLU A C 1
ATOM 590 O O . GLU A 1 80 ? 3.680 2.400 18.735 1.00 88.19 80 GLU A O 1
ATOM 595 N N . GLY A 1 81 ? 2.347 0.612 18.940 1.00 89.75 81 GLY A N 1
ATOM 596 C CA . GLY A 1 81 ? 1.107 1.315 18.625 1.00 89.75 81 GLY A CA 1
ATOM 597 C C . GLY A 1 81 ? 1.150 2.016 17.263 1.00 89.75 81 GLY A C 1
ATOM 598 O O . GLY A 1 81 ? 1.570 1.447 16.255 1.00 89.75 81 GLY A O 1
ATOM 599 N N . LEU A 1 82 ? 0.709 3.275 17.219 1.00 90.38 82 LEU A N 1
ATOM 600 C CA . LEU A 1 82 ? 0.644 4.063 15.981 1.00 90.38 82 LEU A CA 1
ATOM 601 C C . LEU A 1 82 ? 2.025 4.410 15.396 1.00 90.38 82 LEU A C 1
ATOM 603 O O . LEU A 1 82 ? 2.123 4.721 14.206 1.00 90.38 82 LEU A O 1
ATOM 607 N N . ALA A 1 83 ? 3.107 4.315 16.182 1.00 90.19 83 ALA A N 1
ATOM 608 C CA . ALA A 1 83 ? 4.461 4.552 15.679 1.00 90.19 83 ALA A CA 1
ATOM 609 C C . ALA A 1 83 ? 4.857 3.541 14.586 1.00 90.19 83 ALA A C 1
ATOM 611 O O . ALA A 1 83 ? 5.580 3.901 13.651 1.00 90.19 83 ALA A O 1
ATOM 612 N N . ALA A 1 84 ? 4.309 2.319 14.636 1.00 92.56 84 ALA A N 1
ATOM 613 C CA . ALA A 1 84 ? 4.527 1.279 13.632 1.00 92.56 84 ALA A CA 1
ATOM 614 C C . ALA A 1 84 ? 4.138 1.730 12.210 1.00 92.56 84 ALA A C 1
ATOM 616 O O . ALA A 1 84 ? 4.785 1.338 11.239 1.00 92.56 84 ALA A O 1
ATOM 617 N N . PHE A 1 85 ? 3.136 2.608 12.063 1.00 94.75 85 PHE A N 1
ATOM 618 C CA . PHE A 1 85 ? 2.717 3.127 10.752 1.00 94.75 85 PHE A CA 1
ATOM 619 C C . PHE A 1 85 ? 3.781 4.037 10.134 1.00 94.75 85 PHE A C 1
ATOM 621 O O . PHE A 1 85 ? 4.098 3.918 8.950 1.00 94.75 85 PHE A O 1
ATOM 628 N N . LYS A 1 86 ? 4.400 4.904 10.945 1.00 92.69 86 LYS A N 1
ATOM 629 C CA . LYS A 1 86 ? 5.509 5.760 10.498 1.00 92.69 86 LYS A CA 1
ATOM 630 C C . LYS A 1 86 ? 6.740 4.931 10.128 1.00 92.69 86 LYS A C 1
ATOM 632 O O . LYS A 1 86 ? 7.427 5.258 9.163 1.00 92.69 86 LYS A O 1
ATOM 637 N N . GLN A 1 87 ? 7.016 3.864 10.872 1.00 93.25 87 GLN A N 1
ATOM 638 C CA . GLN A 1 87 ? 8.136 2.969 10.584 1.00 93.25 87 GLN A CA 1
ATOM 639 C C . GLN A 1 87 ? 7.913 2.165 9.299 1.00 93.25 87 GLN A C 1
ATOM 641 O O . GLN A 1 87 ? 8.824 2.075 8.478 1.00 93.25 87 GLN A O 1
ATOM 646 N N . LEU A 1 88 ? 6.688 1.676 9.071 1.00 95.12 88 LEU A N 1
ATOM 647 C CA . LEU A 1 88 ? 6.307 1.023 7.820 1.00 95.12 88 LEU A CA 1
ATOM 648 C C . LEU A 1 88 ? 6.475 1.972 6.623 1.00 95.12 88 LEU A C 1
ATOM 650 O O . LEU A 1 88 ? 7.058 1.592 5.611 1.00 95.12 88 LEU A O 1
ATOM 654 N N . ALA A 1 89 ? 6.024 3.222 6.751 1.00 94.44 89 ALA A N 1
ATOM 655 C CA . ALA A 1 89 ? 6.248 4.269 5.753 1.00 94.44 89 ALA A CA 1
ATOM 656 C C . ALA A 1 89 ? 7.749 4.500 5.480 1.00 94.44 89 ALA A C 1
ATOM 658 O O . ALA A 1 89 ? 8.167 4.595 4.325 1.00 94.44 89 ALA A O 1
ATOM 659 N N . GLY A 1 90 ? 8.574 4.523 6.531 1.00 93.31 90 GLY A N 1
ATOM 660 C CA . GLY A 1 90 ? 10.031 4.599 6.411 1.00 93.31 90 GLY A CA 1
ATOM 661 C C . GLY A 1 90 ? 10.634 3.407 5.664 1.00 93.31 90 GLY A C 1
ATOM 662 O O . GLY A 1 90 ? 11.471 3.605 4.789 1.00 93.31 90 GLY A O 1
ATOM 663 N N . PHE A 1 91 ? 10.177 2.187 5.956 1.00 92.38 91 PHE A N 1
ATOM 664 C CA . PHE A 1 91 ? 10.584 0.977 5.240 1.00 92.38 91 PHE A CA 1
ATOM 665 C C . PHE A 1 91 ? 10.248 1.061 3.745 1.00 92.38 91 PHE A C 1
ATOM 667 O O . PHE A 1 91 ? 11.120 0.842 2.910 1.00 92.38 91 PHE A O 1
ATOM 674 N N . TRP A 1 92 ? 9.026 1.459 3.387 1.00 94.12 92 TRP A N 1
ATOM 675 C CA . TRP A 1 92 ? 8.643 1.617 1.982 1.00 94.12 92 TRP A CA 1
ATOM 676 C C . TRP A 1 92 ? 9.511 2.638 1.243 1.00 94.12 92 TRP A C 1
ATOM 678 O O . TRP A 1 92 ? 9.933 2.378 0.119 1.00 94.12 92 TRP A O 1
ATOM 688 N N . ALA A 1 93 ? 9.856 3.759 1.880 1.00 91.94 93 ALA A N 1
ATOM 689 C CA . ALA A 1 93 ? 10.694 4.796 1.277 1.00 91.94 93 ALA A CA 1
ATOM 690 C C . ALA A 1 93 ? 12.137 4.339 0.956 1.00 91.94 93 ALA A C 1
ATOM 692 O O . ALA A 1 93 ? 12.812 4.959 0.119 1.00 91.94 93 ALA A O 1
ATOM 693 N N . THR A 1 94 ? 12.633 3.270 1.589 1.00 90.38 94 THR A N 1
ATOM 694 C CA . THR A 1 94 ? 13.974 2.720 1.318 1.00 90.38 94 THR A CA 1
ATOM 695 C C . THR A 1 94 ? 13.984 1.628 0.254 1.00 90.38 94 THR A C 1
ATOM 697 O O . THR A 1 94 ? 15.046 1.388 -0.321 1.00 90.38 94 THR A O 1
ATOM 700 N N . LEU A 1 95 ? 12.832 1.024 -0.060 1.00 85.88 95 LEU A N 1
ATOM 701 C CA . LEU A 1 95 ? 12.741 -0.040 -1.057 1.00 85.88 95 LEU A CA 1
ATOM 702 C C . LEU A 1 95 ? 13.112 0.452 -2.455 1.00 85.88 95 LEU A C 1
ATOM 704 O O . LEU A 1 95 ? 12.774 1.566 -2.853 1.00 85.88 95 LEU A O 1
ATOM 708 N N . ARG A 1 96 ? 13.814 -0.400 -3.201 1.00 84.50 96 ARG A N 1
ATOM 709 C CA . ARG A 1 96 ? 14.182 -0.199 -4.608 1.00 84.50 96 ARG A CA 1
ATOM 710 C C . ARG A 1 96 ? 13.866 -1.438 -5.422 1.00 84.50 96 ARG A C 1
ATOM 712 O O . ARG A 1 96 ? 13.894 -2.551 -4.899 1.00 84.50 96 ARG A O 1
ATOM 719 N N . SER A 1 97 ? 13.680 -1.264 -6.729 1.00 81.69 97 SER A N 1
ATOM 720 C CA . SER A 1 97 ? 13.303 -2.360 -7.633 1.00 81.69 97 SER A CA 1
ATOM 721 C C . SER A 1 97 ? 14.304 -3.523 -7.570 1.00 81.69 97 SER A C 1
ATOM 723 O O . SER A 1 97 ? 13.908 -4.684 -7.512 1.00 81.69 97 SER A O 1
ATOM 725 N N . ALA A 1 98 ? 15.601 -3.211 -7.450 1.00 74.31 98 ALA A N 1
ATOM 726 C CA . ALA A 1 98 ? 16.688 -4.190 -7.338 1.00 74.31 98 ALA A CA 1
ATOM 727 C C . ALA A 1 98 ? 16.645 -5.067 -6.069 1.00 74.31 98 ALA A C 1
ATOM 729 O O . ALA A 1 98 ? 17.234 -6.146 -6.057 1.00 74.31 98 ALA A O 1
ATOM 730 N N . GLN A 1 99 ? 15.975 -4.613 -5.006 1.00 76.12 99 GLN A N 1
ATOM 731 C CA . GLN A 1 99 ? 15.797 -5.380 -3.768 1.00 76.12 99 GLN A CA 1
ATOM 732 C C . GLN A 1 99 ? 14.575 -6.304 -3.835 1.00 76.12 99 GLN A C 1
ATOM 734 O O . GLN A 1 99 ? 14.477 -7.238 -3.046 1.00 76.12 99 GLN A O 1
ATOM 739 N N . VAL A 1 100 ? 13.648 -6.045 -4.762 1.00 76.00 100 VAL A N 1
ATOM 740 C CA . VAL A 1 100 ? 12.390 -6.791 -4.892 1.00 76.00 100 VAL A CA 1
ATOM 741 C C . VAL A 1 100 ? 12.474 -7.835 -6.002 1.00 76.00 100 VAL A C 1
ATOM 743 O O . VAL A 1 100 ? 11.967 -8.942 -5.844 1.00 76.00 100 VAL A O 1
ATOM 746 N N . TYR A 1 101 ? 13.129 -7.518 -7.121 1.00 71.12 101 TYR A N 1
ATOM 747 C CA . TYR A 1 101 ? 13.304 -8.457 -8.224 1.00 71.12 101 TYR A CA 1
ATOM 748 C C . TYR A 1 101 ? 14.604 -8.218 -8.996 1.00 71.12 101 TYR A C 1
ATOM 750 O O . TYR A 1 101 ? 15.113 -7.103 -9.104 1.00 71.12 101 TYR A O 1
ATOM 758 N N . GLN A 1 102 ? 15.123 -9.291 -9.595 1.00 65.31 102 GLN A N 1
ATOM 759 C CA . GLN A 1 102 ? 16.290 -9.248 -10.471 1.00 65.31 102 GLN A CA 1
ATOM 760 C C . GLN A 1 102 ? 15.885 -9.604 -11.900 1.00 65.31 102 GLN A C 1
ATOM 762 O O . GLN A 1 102 ? 15.445 -10.717 -12.187 1.00 65.31 102 GLN A O 1
ATOM 767 N N . LEU A 1 103 ? 16.061 -8.657 -12.821 1.00 64.44 103 LEU A N 1
ATOM 768 C CA . LEU A 1 103 ? 15.939 -8.918 -14.252 1.00 64.44 103 LEU A CA 1
ATOM 769 C C . LEU A 1 103 ? 17.281 -9.436 -14.780 1.00 64.44 103 LEU A C 1
ATOM 771 O O . LEU A 1 103 ? 18.142 -8.667 -15.217 1.00 64.44 103 LEU A O 1
ATOM 775 N N . ASN A 1 104 ? 17.445 -10.758 -14.766 1.00 61.38 104 ASN A N 1
ATOM 776 C CA . ASN A 1 104 ? 18.568 -11.442 -15.409 1.00 61.38 104 ASN A CA 1
ATOM 777 C C . ASN A 1 104 ? 18.353 -11.502 -16.928 1.00 61.38 104 ASN A C 1
ATOM 779 O O . ASN A 1 104 ? 18.115 -12.559 -17.507 1.00 61.38 104 ASN A O 1
ATOM 783 N N . VAL A 1 105 ? 18.401 -10.334 -17.573 1.00 63.31 105 VAL A N 1
ATOM 784 C CA . VAL A 1 105 ? 18.406 -10.208 -19.034 1.00 63.31 105 VAL A CA 1
ATOM 785 C C . VAL A 1 105 ? 19.852 -10.184 -19.549 1.00 63.31 105 VAL A C 1
ATOM 787 O O . VAL A 1 105 ? 20.642 -9.361 -19.073 1.00 63.31 105 VAL A O 1
ATOM 790 N N . PRO A 1 106 ? 20.217 -11.051 -20.516 1.00 62.38 106 PRO A N 1
ATOM 791 C CA . PRO A 1 106 ? 21.510 -11.007 -21.196 1.00 62.38 106 PRO A CA 1
ATOM 792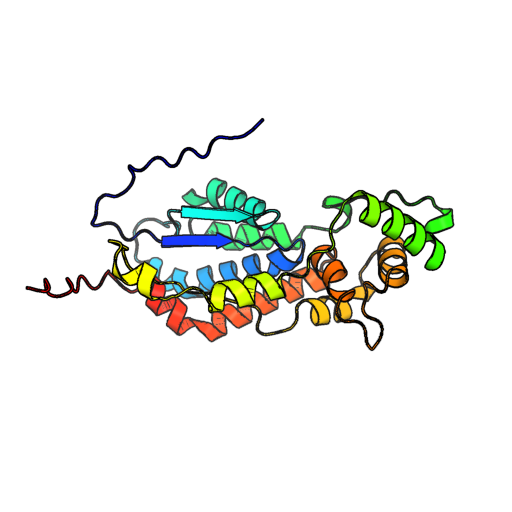 C C . PRO A 1 106 ? 21.865 -9.595 -21.685 1.00 62.38 106 PRO A C 1
ATOM 794 O O . PRO A 1 106 ? 20.991 -8.852 -22.128 1.00 62.38 106 PRO A O 1
ATOM 797 N N . GLY A 1 107 ? 23.146 -9.213 -21.638 1.00 64.75 107 GLY A N 1
ATOM 798 C CA . GLY A 1 107 ? 23.589 -7.841 -21.940 1.00 64.75 107 GLY A CA 1
ATOM 799 C C . GLY A 1 107 ? 23.147 -7.316 -23.313 1.00 64.75 107 GLY A C 1
ATOM 800 O O . GLY A 1 107 ? 22.756 -6.158 -23.425 1.00 64.75 107 GLY A O 1
ATOM 801 N N . TRP A 1 108 ? 23.093 -8.185 -24.326 1.00 61.34 108 TRP A N 1
ATOM 802 C CA . TRP A 1 108 ? 22.611 -7.852 -25.674 1.00 61.34 108 TRP A CA 1
ATOM 803 C C . TRP A 1 108 ? 21.108 -7.512 -25.726 1.00 61.34 108 TRP A C 1
ATOM 805 O O . TRP A 1 108 ? 20.661 -6.800 -26.622 1.00 61.34 108 TRP A O 1
ATOM 815 N N . ILE A 1 109 ? 20.328 -7.976 -24.744 1.00 61.84 109 ILE A N 1
ATOM 816 C CA . ILE A 1 109 ? 18.891 -7.704 -24.608 1.00 61.84 109 ILE A CA 1
ATOM 817 C C . ILE A 1 109 ? 18.639 -6.337 -23.956 1.00 61.84 109 ILE A C 1
ATOM 819 O O . ILE A 1 109 ? 17.642 -5.689 -24.263 1.00 61.84 109 ILE A O 1
ATOM 823 N N . ARG A 1 110 ? 19.548 -5.851 -23.096 1.00 59.31 110 ARG A N 1
ATOM 824 C CA . ARG A 1 110 ? 19.380 -4.574 -22.368 1.00 59.31 110 ARG A CA 1
ATOM 825 C C . ARG A 1 110 ? 19.293 -3.356 -23.292 1.00 59.31 110 ARG A C 1
ATOM 827 O O . ARG A 1 110 ? 18.618 -2.384 -22.953 1.00 59.31 110 ARG A O 1
ATOM 834 N N . SER A 1 111 ? 19.934 -3.434 -24.456 1.00 62.69 111 SER A N 1
ATOM 835 C CA . SER A 1 111 ? 19.980 -2.355 -25.449 1.00 62.69 111 SER A CA 1
ATOM 836 C C . SER A 1 111 ? 18.852 -2.425 -26.486 1.00 62.69 111 SER A C 1
ATOM 838 O O . SER A 1 111 ? 18.667 -1.475 -27.240 1.00 62.69 111 SER A O 1
ATOM 840 N N . SER A 1 112 ? 18.084 -3.523 -26.540 1.00 67.38 112 SER A N 1
ATOM 841 C CA . SER A 1 112 ? 17.029 -3.730 -27.541 1.00 67.38 112 SER A CA 1
ATOM 842 C C . SER A 1 112 ? 15.663 -3.934 -26.891 1.00 67.38 112 SER A C 1
ATOM 844 O O . SER A 1 112 ? 15.377 -4.970 -26.288 1.00 67.38 112 SER A O 1
ATOM 846 N N . ARG A 1 113 ? 14.776 -2.953 -27.094 1.00 64.69 113 ARG A N 1
ATOM 847 C CA . ARG A 1 113 ? 13.379 -2.978 -26.625 1.00 64.69 113 ARG A CA 1
ATOM 848 C C . ARG A 1 113 ? 12.630 -4.221 -27.117 1.00 64.69 113 ARG A C 1
ATOM 850 O O . ARG A 1 113 ? 11.887 -4.828 -26.356 1.00 64.69 113 ARG A O 1
ATOM 857 N N . ILE A 1 114 ? 12.867 -4.631 -28.366 1.00 70.25 114 ILE A N 1
ATOM 858 C CA . ILE A 1 114 ? 12.206 -5.789 -28.989 1.00 70.25 114 ILE A CA 1
ATOM 859 C C . ILE A 1 114 ? 12.708 -7.098 -28.368 1.00 70.25 114 ILE A C 1
ATOM 861 O O . ILE A 1 114 ? 11.909 -7.967 -28.021 1.00 70.25 114 ILE A O 1
ATOM 865 N N . ALA A 1 115 ? 14.023 -7.240 -28.174 1.00 69.19 115 ALA A N 1
ATOM 866 C CA . ALA A 1 115 ? 14.588 -8.437 -27.556 1.00 69.19 115 ALA A CA 1
ATOM 867 C C . ALA A 1 115 ? 14.124 -8.591 -26.098 1.00 69.19 115 ALA A C 1
ATOM 869 O O . ALA A 1 115 ? 13.785 -9.695 -25.667 1.00 69.19 115 ALA A O 1
ATOM 870 N N . ALA A 1 116 ? 14.056 -7.481 -25.353 1.00 65.12 116 ALA A N 1
ATOM 871 C CA . ALA A 1 116 ? 13.601 -7.479 -23.966 1.00 65.12 116 ALA A CA 1
ATOM 872 C C . ALA A 1 116 ? 12.113 -7.838 -23.863 1.00 65.12 116 ALA A C 1
ATOM 874 O O . ALA A 1 116 ? 11.735 -8.657 -23.022 1.00 65.12 116 ALA A O 1
ATOM 875 N N . ALA A 1 117 ? 11.293 -7.318 -24.782 1.00 66.62 117 ALA A N 1
ATOM 876 C CA . ALA A 1 117 ? 9.887 -7.688 -24.920 1.00 66.62 117 ALA A CA 1
ATOM 877 C C . ALA A 1 117 ? 9.700 -9.183 -25.193 1.00 66.62 117 ALA A C 1
ATOM 879 O O . ALA A 1 117 ? 8.889 -9.848 -24.550 1.00 66.62 117 ALA A O 1
ATOM 880 N N . LEU A 1 118 ? 10.453 -9.741 -26.144 1.00 71.62 118 LEU A N 1
ATOM 881 C CA . LEU A 1 118 ? 10.360 -11.156 -26.503 1.00 71.62 118 LEU A CA 1
ATOM 882 C C . LEU A 1 118 ? 10.779 -12.063 -25.341 1.00 71.62 118 LEU A C 1
ATOM 884 O O . LEU A 1 118 ? 10.131 -13.079 -25.090 1.00 71.62 118 LEU A O 1
ATOM 888 N N . PHE A 1 119 ? 11.822 -11.684 -24.601 1.00 70.81 119 PHE A N 1
ATOM 889 C CA . PHE A 1 119 ? 12.281 -12.432 -23.435 1.00 70.81 119 PHE A CA 1
ATOM 890 C C . PHE A 1 119 ? 11.250 -12.417 -22.299 1.00 70.81 119 PHE A C 1
ATOM 892 O O . PHE A 1 119 ? 10.828 -13.482 -21.843 1.00 70.81 119 PHE A O 1
ATOM 899 N N . LEU A 1 120 ? 10.779 -11.234 -21.879 1.00 64.81 120 LEU A N 1
ATOM 900 C CA . LEU A 1 120 ? 9.783 -11.156 -20.810 1.00 64.81 120 LEU A CA 1
ATOM 901 C C . LEU A 1 120 ? 8.436 -11.747 -21.231 1.00 64.81 120 LEU A C 1
ATOM 903 O O . LEU A 1 120 ? 7.809 -12.423 -20.428 1.00 64.81 120 LEU A O 1
ATOM 907 N N . SER A 1 121 ? 7.988 -11.562 -22.474 1.00 65.69 121 SER A N 1
ATOM 908 C CA . SER A 1 121 ? 6.711 -12.132 -22.929 1.00 65.69 121 SER A CA 1
ATOM 909 C C . SER A 1 121 ? 6.736 -13.661 -22.977 1.00 65.69 121 SER A C 1
ATOM 911 O O . SER A 1 121 ? 5.707 -14.292 -22.732 1.00 65.69 121 SER A O 1
ATOM 913 N N . ARG A 1 122 ? 7.895 -14.277 -23.252 1.00 66.25 122 ARG A N 1
ATOM 914 C CA . ARG A 1 122 ? 8.100 -15.726 -23.094 1.00 66.25 122 ARG A CA 1
ATOM 915 C C . ARG A 1 122 ? 8.078 -16.139 -21.623 1.00 66.25 122 ARG A C 1
ATOM 917 O O . ARG A 1 122 ? 7.450 -17.141 -21.295 1.00 66.25 122 ARG A O 1
ATOM 924 N N . GLN A 1 123 ? 8.699 -15.354 -20.746 1.00 64.62 123 GLN A N 1
ATOM 925 C CA . GLN A 1 123 ? 8.731 -15.618 -19.306 1.00 64.62 123 GLN A CA 1
ATOM 926 C C . GLN A 1 123 ? 7.342 -15.486 -18.649 1.00 64.62 123 GLN A C 1
ATOM 928 O O . GLN A 1 123 ? 6.950 -16.353 -17.874 1.00 64.62 123 GLN A O 1
ATOM 933 N N . VAL A 1 124 ? 6.568 -14.456 -19.004 1.00 60.38 124 VAL A N 1
ATOM 934 C CA . VAL A 1 124 ? 5.195 -14.220 -18.519 1.00 60.38 124 VAL A CA 1
ATOM 935 C C . VAL A 1 124 ? 4.236 -15.292 -19.040 1.00 60.38 124 VAL A C 1
ATOM 937 O O . VAL A 1 124 ? 3.444 -15.821 -18.264 1.00 60.38 124 VAL A O 1
ATOM 940 N N . ARG A 1 125 ? 4.352 -15.708 -20.314 1.00 59.53 125 ARG A N 1
ATOM 941 C CA . ARG A 1 125 ? 3.580 -16.852 -20.847 1.00 59.53 125 ARG A CA 1
ATOM 942 C C . ARG A 1 125 ? 3.855 -18.153 -20.098 1.00 59.53 125 ARG A C 1
ATOM 944 O O . ARG A 1 125 ? 2.963 -18.986 -19.993 1.00 59.53 125 ARG A O 1
ATOM 951 N N . LYS A 1 126 ? 5.062 -18.315 -19.555 1.00 53.19 126 LYS A N 1
ATOM 952 C CA . LYS A 1 126 ? 5.436 -19.473 -18.737 1.00 53.19 126 LYS A CA 1
ATOM 953 C C . LYS A 1 126 ? 4.838 -19.427 -17.317 1.00 53.19 126 LYS A C 1
ATOM 955 O O . LYS A 1 126 ? 4.823 -20.457 -16.658 1.00 53.19 126 LYS A O 1
ATOM 960 N N . GLN A 1 127 ? 4.355 -18.268 -16.853 1.00 46.84 127 GLN A N 1
ATOM 961 C CA . GLN A 1 127 ? 3.906 -18.012 -15.471 1.00 46.84 127 GLN A CA 1
ATOM 962 C C . GLN A 1 127 ? 2.398 -17.686 -15.337 1.00 46.84 127 GLN A C 1
ATOM 964 O O . GLN A 1 127 ? 1.964 -17.328 -14.253 1.00 46.84 127 GLN A O 1
ATOM 969 N N . GLN A 1 128 ? 1.595 -17.815 -16.406 1.00 43.81 128 GLN A N 1
ATOM 970 C CA . GLN A 1 128 ? 0.123 -17.642 -16.414 1.00 43.81 128 GLN A CA 1
ATOM 971 C C . GLN A 1 128 ? -0.437 -16.506 -15.523 1.00 43.81 128 GLN A C 1
ATOM 973 O O . GLN A 1 128 ? -1.276 -16.732 -14.657 1.00 43.81 128 GLN A O 1
ATOM 978 N N . ALA A 1 129 ? -0.035 -15.258 -15.765 1.00 46.34 129 ALA A N 1
ATOM 979 C CA . ALA A 1 129 ? -0.692 -14.087 -15.175 1.00 46.34 129 ALA A CA 1
ATOM 980 C C . ALA A 1 129 ? -1.402 -13.297 -16.283 1.00 46.34 129 ALA A C 1
ATOM 982 O O . ALA A 1 129 ? -0.779 -12.497 -16.978 1.00 46.34 129 ALA A O 1
ATOM 983 N N . PHE A 1 130 ? -2.686 -13.593 -16.500 1.00 50.06 130 PHE A N 1
ATOM 984 C CA . PHE A 1 130 ? -3.493 -13.018 -17.588 1.00 50.06 130 PHE A CA 1
ATOM 985 C C . PHE A 1 130 ? -4.962 -12.803 -17.184 1.00 50.06 130 PHE A C 1
ATOM 987 O O . PHE A 1 130 ? -5.862 -12.979 -18.000 1.00 50.06 130 PHE A O 1
ATOM 994 N N . LEU A 1 131 ? -5.241 -12.500 -15.913 1.00 46.28 131 LEU A N 1
ATOM 995 C CA . LEU A 1 131 ? -6.622 -12.480 -15.427 1.00 46.28 131 LEU A CA 1
ATOM 996 C C . LEU A 1 131 ? -7.181 -11.060 -15.341 1.00 46.28 131 LEU A C 1
ATOM 998 O O . LEU A 1 131 ? -6.684 -10.220 -14.597 1.00 46.28 131 LEU A O 1
ATOM 1002 N N . ASN A 1 132 ? -8.229 -10.845 -16.134 1.00 49.69 132 ASN A N 1
ATOM 1003 C CA . ASN A 1 132 ? -9.194 -9.764 -16.009 1.00 49.69 132 ASN A CA 1
ATOM 1004 C C . ASN A 1 132 ? -10.187 -10.142 -14.897 1.00 49.69 132 ASN A C 1
ATOM 1006 O O . ASN A 1 132 ? -10.832 -11.186 -14.991 1.00 49.69 132 ASN A O 1
ATOM 1010 N N . ASP A 1 133 ? -10.299 -9.326 -13.854 1.00 48.62 133 ASP A N 1
ATOM 1011 C CA . ASP A 1 133 ? -11.171 -9.548 -12.695 1.00 48.62 133 ASP A CA 1
ATOM 1012 C C . ASP A 1 133 ? -12.581 -8.948 -12.854 1.00 48.62 133 ASP A C 1
ATOM 1014 O O . ASP A 1 133 ? -13.466 -9.259 -12.055 1.00 48.62 133 ASP A O 1
ATOM 1018 N N . THR A 1 134 ? -12.835 -8.175 -13.918 1.00 56.09 134 THR A N 1
ATOM 1019 C CA . THR A 1 134 ? -14.155 -7.574 -14.216 1.00 56.09 134 THR A CA 1
ATOM 1020 C C . THR A 1 134 ? -15.316 -8.586 -14.156 1.00 56.09 134 THR A C 1
ATOM 1022 O O . THR A 1 134 ? -16.307 -8.297 -13.485 1.00 56.09 134 THR A O 1
ATOM 1025 N N . PRO A 1 135 ? -15.213 -9.808 -14.731 1.00 62.56 135 PRO A N 1
ATOM 1026 C CA . PRO A 1 135 ? -16.308 -10.782 -14.667 1.00 62.56 135 PRO A CA 1
ATOM 1027 C C . PRO A 1 135 ? -16.647 -11.251 -13.242 1.00 62.56 135 PRO A C 1
ATOM 1029 O O . PRO A 1 135 ? -17.797 -11.579 -12.950 1.00 6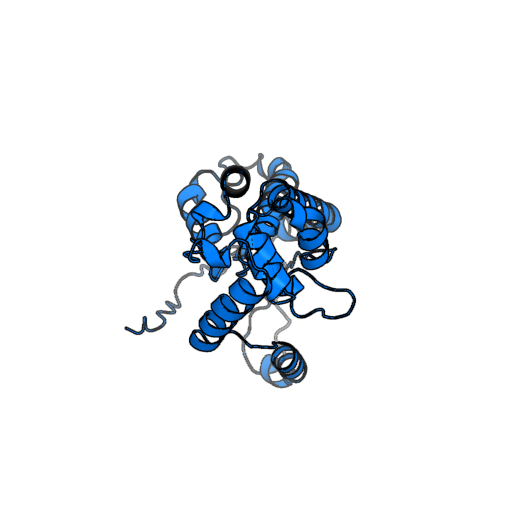2.56 135 PRO A O 1
ATOM 1032 N N . LEU A 1 136 ? -15.662 -11.279 -12.336 1.00 48.25 136 LEU A N 1
ATOM 1033 C CA . LEU A 1 136 ? -15.869 -11.674 -10.941 1.00 48.25 136 LEU A CA 1
ATOM 1034 C C . LEU A 1 136 ? -16.615 -10.580 -10.168 1.00 48.25 136 LEU A C 1
ATOM 1036 O O . LEU A 1 136 ? -17.518 -10.885 -9.393 1.00 48.25 136 LEU A O 1
ATOM 1040 N N . VAL A 1 137 ? -16.276 -9.312 -10.417 1.00 56.84 137 VAL A N 1
ATOM 1041 C CA . VAL A 1 137 ? -16.974 -8.159 -9.830 1.00 56.84 137 VAL A CA 1
ATOM 1042 C C . VAL A 1 137 ? -18.441 -8.134 -10.264 1.00 56.84 137 VAL A C 1
ATOM 1044 O O . VAL A 1 137 ? -19.322 -7.939 -9.427 1.00 56.84 137 VAL A O 1
ATOM 1047 N N . ASP A 1 138 ? -18.714 -8.391 -11.543 1.00 66.62 138 ASP A N 1
ATOM 1048 C CA . ASP A 1 138 ? -20.081 -8.438 -12.069 1.00 66.62 138 ASP A CA 1
ATOM 1049 C C . ASP A 1 138 ? -20.880 -9.620 -11.502 1.00 66.62 138 ASP A C 1
ATOM 1051 O O . ASP A 1 138 ? -22.056 -9.465 -11.179 1.00 66.62 138 ASP A O 1
ATOM 1055 N N . THR A 1 139 ? -20.234 -10.771 -11.288 1.00 67.25 139 THR A N 1
ATOM 1056 C CA . THR A 1 139 ? -20.860 -11.941 -10.646 1.00 67.25 139 THR A CA 1
ATOM 1057 C C . THR A 1 139 ? -21.209 -11.662 -9.181 1.00 67.25 139 THR A C 1
ATOM 1059 O O . THR A 1 139 ? -22.302 -12.000 -8.731 1.00 67.25 139 THR A O 1
ATOM 1062 N N . LEU A 1 140 ? -20.320 -10.995 -8.433 1.00 58.62 140 LEU A N 1
ATOM 1063 C CA . LEU A 1 140 ? -20.573 -10.619 -7.035 1.00 58.62 140 LEU A CA 1
ATOM 1064 C C . LEU A 1 140 ? -21.743 -9.636 -6.900 1.00 58.62 140 LEU A C 1
ATOM 1066 O O . LEU A 1 140 ? -22.524 -9.741 -5.959 1.00 58.62 140 LEU A O 1
ATOM 1070 N N . ARG A 1 141 ? -21.906 -8.714 -7.857 1.00 61.19 141 ARG A N 1
ATOM 1071 C CA . ARG A 1 141 ? -23.040 -7.771 -7.897 1.00 61.19 141 ARG A CA 1
ATOM 1072 C C . ARG A 1 141 ? -24.385 -8.442 -8.173 1.00 61.19 141 ARG A C 1
ATOM 1074 O O . ARG A 1 141 ? -25.418 -7.851 -7.881 1.00 61.19 141 ARG A O 1
ATOM 1081 N N . GLN A 1 142 ? -24.371 -9.642 -8.746 1.00 70.62 142 GLN A N 1
ATOM 1082 C CA . GLN A 1 142 ? -25.566 -10.414 -9.079 1.00 70.62 142 GLN A CA 1
ATOM 1083 C C . GLN A 1 142 ? -25.948 -11.424 -7.986 1.00 70.62 142 GLN A C 1
ATOM 1085 O O . GLN A 1 142 ? -26.945 -12.126 -8.143 1.00 70.62 142 GLN A O 1
ATOM 1090 N N . MET A 1 143 ? -25.191 -11.518 -6.881 1.00 62.09 143 MET A N 1
ATOM 1091 C CA . MET A 1 143 ? -25.558 -12.410 -5.779 1.00 62.09 143 MET A CA 1
ATOM 1092 C C . MET A 1 143 ? -26.860 -11.927 -5.111 1.00 62.09 143 MET A C 1
ATOM 1094 O O . MET A 1 143 ? -26.920 -10.777 -4.672 1.00 62.09 143 MET A O 1
ATOM 1098 N N . PRO A 1 144 ? -27.902 -12.776 -5.001 1.00 62.84 144 PRO A N 1
ATOM 1099 C CA . PRO A 1 144 ? -29.163 -12.386 -4.379 1.00 62.84 144 PRO A CA 1
ATOM 1100 C C . PRO A 1 144 ? -28.965 -12.049 -2.896 1.00 62.84 144 PRO A C 1
ATOM 1102 O O . PRO A 1 144 ? -28.509 -12.891 -2.116 1.00 62.84 144 PRO A O 1
ATOM 1105 N N . CYS A 1 145 ? -29.377 -10.847 -2.480 1.00 57.06 145 CYS A N 1
ATOM 1106 C CA . CYS A 1 145 ? -29.400 -10.427 -1.071 1.00 57.06 145 CYS A CA 1
ATOM 1107 C C . CYS A 1 145 ? -30.253 -11.353 -0.178 1.00 57.06 145 CYS A C 1
ATOM 1109 O O . CYS A 1 145 ? -30.102 -11.353 1.041 1.00 57.06 145 CYS A O 1
ATOM 1111 N N . GLU A 1 146 ? -31.122 -12.169 -0.778 1.00 59.62 146 GLU A N 1
ATOM 1112 C CA . GLU A 1 146 ? -32.015 -13.120 -0.110 1.00 59.62 146 GLU A CA 1
ATOM 1113 C C . GLU A 1 146 ? -31.262 -14.192 0.694 1.00 59.62 146 GLU A C 1
ATOM 1115 O O . GLU A 1 146 ? -31.766 -14.638 1.720 1.00 59.62 146 GLU A O 1
ATOM 1120 N N . VAL A 1 147 ? -30.024 -14.546 0.320 1.00 54.72 147 VAL A N 1
ATOM 1121 C CA . VAL A 1 147 ? -29.191 -15.503 1.083 1.00 54.72 147 VAL A CA 1
ATOM 1122 C C . VAL A 1 147 ? -28.655 -14.886 2.385 1.00 54.72 147 VAL A C 1
ATOM 1124 O O . VAL A 1 147 ? -28.449 -15.595 3.369 1.00 54.72 147 VAL A O 1
ATOM 1127 N N . ALA A 1 148 ? -28.475 -13.562 2.433 1.00 54.16 148 ALA A N 1
ATOM 1128 C CA . ALA A 1 148 ? -28.002 -12.863 3.628 1.00 54.16 148 ALA A CA 1
ATOM 1129 C C . ALA A 1 148 ? -29.079 -12.750 4.723 1.00 54.16 148 ALA A C 1
ATOM 1131 O O . ALA A 1 148 ? -28.739 -12.669 5.900 1.00 54.16 148 ALA A O 1
ATOM 1132 N N . ALA A 1 149 ? -30.364 -12.781 4.352 1.00 55.84 149 ALA A N 1
ATOM 1133 C CA . ALA A 1 149 ? -31.483 -12.594 5.277 1.00 55.84 149 ALA A CA 1
ATOM 1134 C C . ALA A 1 149 ? -31.809 -13.833 6.139 1.00 55.84 149 ALA A C 1
ATOM 1136 O O . ALA A 1 149 ? -32.473 -13.701 7.164 1.00 55.84 149 ALA A O 1
ATOM 1137 N N . VAL A 1 150 ? -31.351 -15.030 5.747 1.00 58.69 150 VAL A N 1
ATOM 1138 C CA . VAL A 1 150 ? -31.702 -16.311 6.408 1.00 58.69 150 VAL A CA 1
ATOM 1139 C C . VAL A 1 150 ? -30.616 -16.801 7.378 1.00 58.69 150 VAL A C 1
ATOM 1141 O O . VAL A 1 150 ? -30.789 -17.796 8.077 1.00 58.69 150 VAL A O 1
ATOM 1144 N N . MET A 1 151 ? -29.478 -16.113 7.435 1.00 56.22 151 MET A N 1
ATOM 1145 C CA . MET A 1 151 ? -28.302 -16.519 8.204 1.00 56.22 151 MET A CA 1
ATOM 1146 C C . MET A 1 151 ? -28.079 -15.544 9.372 1.00 56.22 151 MET A C 1
ATOM 1148 O O . MET A 1 151 ? -28.256 -14.339 9.194 1.00 56.22 151 MET A O 1
ATOM 1152 N N . PRO A 1 152 ? -27.660 -16.010 10.564 1.00 62.88 152 PRO A N 1
ATOM 1153 C CA . PRO A 1 152 ? -27.422 -15.157 11.730 1.00 62.88 152 PRO A CA 1
ATOM 1154 C C . PRO A 1 152 ? -26.105 -14.368 11.590 1.00 62.88 152 PRO A C 1
ATOM 1156 O O . PRO A 1 152 ? -25.149 -14.583 12.336 1.00 62.88 152 PRO A O 1
ATOM 1159 N N . TYR A 1 153 ? -26.016 -13.476 10.603 1.00 62.06 153 TYR A N 1
ATOM 1160 C CA . TYR A 1 153 ? -24.846 -12.628 10.397 1.00 62.06 153 TYR A CA 1
ATOM 1161 C C . TYR A 1 153 ? -24.852 -11.435 11.354 1.00 62.06 153 TYR A C 1
ATOM 1163 O O . TYR A 1 153 ? -25.872 -10.781 11.566 1.00 62.06 153 TYR A O 1
ATOM 1171 N N . ARG A 1 154 ? -23.680 -11.114 11.909 1.00 63.47 154 ARG A N 1
ATOM 1172 C CA . ARG A 1 154 ? -23.452 -9.843 12.601 1.00 63.47 154 ARG A CA 1
ATOM 1173 C C . ARG A 1 154 ? -23.045 -8.805 11.558 1.00 63.47 154 ARG A C 1
ATOM 1175 O O . ARG A 1 154 ? -22.177 -9.090 10.734 1.00 63.47 154 ARG A O 1
ATOM 1182 N N . SER A 1 155 ? -23.659 -7.624 11.596 1.00 66.56 155 SER A N 1
ATOM 1183 C CA . SER A 1 155 ? -23.223 -6.505 10.755 1.00 66.56 155 SER A CA 1
ATOM 1184 C C . SER A 1 155 ? -21.774 -6.139 11.087 1.00 66.56 155 SER A C 1
ATOM 1186 O O . SER A 1 155 ? -21.387 -6.132 12.259 1.00 66.56 155 SER A O 1
ATOM 1188 N N . VAL A 1 156 ? -20.979 -5.859 10.056 1.00 75.00 156 VAL A N 1
ATOM 1189 C CA . VAL A 1 156 ? -19.601 -5.378 10.177 1.00 75.00 156 VAL A CA 1
ATOM 1190 C 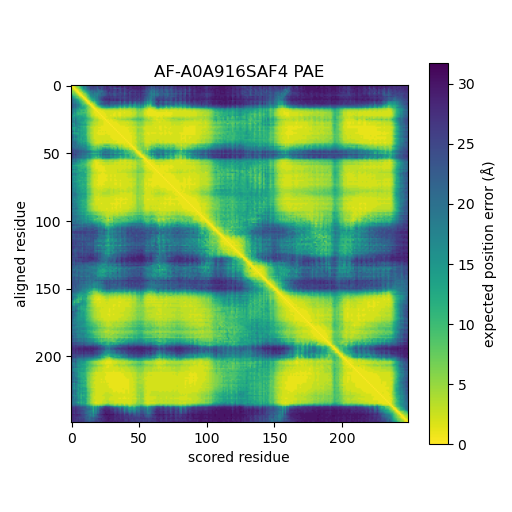C . VAL A 1 156 ? -19.556 -3.995 9.551 1.00 75.00 156 VAL A C 1
ATOM 1192 O O . VAL A 1 156 ? -19.925 -3.838 8.389 1.00 75.00 156 VAL A O 1
ATOM 1195 N N . ASP A 1 157 ? -19.102 -3.006 10.316 1.00 76.19 157 ASP A N 1
ATOM 1196 C CA . ASP A 1 157 ? -18.828 -1.679 9.775 1.00 76.19 157 ASP A CA 1
ATOM 1197 C C . ASP A 1 157 ? -17.518 -1.706 8.971 1.00 76.19 157 ASP A C 1
ATOM 1199 O O . ASP A 1 157 ? -16.500 -2.237 9.431 1.00 76.19 157 ASP A O 1
ATOM 1203 N N . VAL A 1 158 ? -17.549 -1.179 7.747 1.00 82.56 158 VAL A N 1
ATOM 1204 C CA . VAL A 1 158 ? -16.445 -1.268 6.784 1.00 82.56 158 VAL A CA 1
ATOM 1205 C C . VAL A 1 158 ? -16.100 0.119 6.263 1.00 82.56 158 VAL A C 1
ATOM 1207 O O . VAL A 1 158 ? -16.825 0.697 5.457 1.00 82.56 158 VAL A O 1
ATOM 1210 N N . LEU A 1 159 ? -14.913 0.601 6.633 1.00 85.75 159 LEU A N 1
ATOM 1211 C CA . LEU A 1 159 ? -14.323 1.807 6.066 1.00 85.75 159 LEU A CA 1
ATOM 1212 C C . LEU A 1 159 ? -13.234 1.447 5.046 1.00 85.75 159 LEU A C 1
ATOM 1214 O O . LEU A 1 159 ? -12.153 0.977 5.403 1.00 85.75 159 LEU A O 1
ATOM 1218 N N . ALA A 1 160 ? -13.509 1.702 3.764 1.00 90.12 160 ALA A N 1
ATOM 1219 C CA . ALA A 1 160 ? -12.553 1.511 2.676 1.00 90.12 160 ALA A CA 1
ATOM 1220 C C . ALA A 1 160 ? -11.951 2.849 2.207 1.00 90.12 160 ALA A C 1
ATOM 1222 O O . ALA A 1 160 ? -12.671 3.785 1.838 1.00 90.12 160 ALA A O 1
ATOM 1223 N N . ILE A 1 161 ? -10.616 2.910 2.171 1.00 89.44 161 ILE A N 1
ATOM 1224 C CA . ILE A 1 161 ? -9.849 4.003 1.561 1.00 89.44 161 ILE A CA 1
ATOM 1225 C C . ILE A 1 161 ? -9.224 3.473 0.272 1.00 89.44 161 ILE A C 1
ATOM 1227 O O . ILE A 1 161 ? -8.424 2.536 0.298 1.00 89.44 161 ILE A O 1
ATOM 1231 N N . ALA A 1 162 ? -9.612 4.071 -0.851 1.00 90.31 162 ALA A N 1
ATOM 1232 C CA . ALA A 1 162 ? -9.157 3.706 -2.185 1.00 90.31 162 ALA A CA 1
ATOM 1233 C C . ALA A 1 162 ? -8.490 4.910 -2.870 1.00 90.31 162 ALA A C 1
ATOM 1235 O O . ALA A 1 162 ? -8.870 6.046 -2.577 1.00 90.31 162 ALA A O 1
ATOM 1236 N N . PRO A 1 163 ? -7.536 4.678 -3.794 1.00 92.12 163 PRO A N 1
ATOM 1237 C CA . PRO A 1 163 ? -6.859 5.753 -4.509 1.00 92.12 163 PRO A CA 1
ATOM 1238 C C . PRO A 1 163 ? -7.836 6.685 -5.231 1.00 92.12 163 PRO A C 1
ATOM 1240 O O . PRO A 1 163 ? -8.630 6.231 -6.054 1.00 92.12 163 PRO A O 1
ATOM 1243 N N . SER A 1 164 ? -7.729 7.994 -4.992 1.00 92.19 164 SER A N 1
ATOM 1244 C CA . SER A 1 164 ? -8.509 9.012 -5.720 1.00 92.19 164 SER A CA 1
ATOM 1245 C C . SER A 1 164 ? -8.002 9.268 -7.143 1.00 92.19 164 SER A C 1
ATOM 1247 O O . SER A 1 164 ? -8.670 9.918 -7.946 1.00 92.19 164 SER A O 1
ATOM 1249 N N . GLN A 1 165 ? -6.806 8.771 -7.467 1.00 91.06 165 GLN A N 1
ATOM 1250 C CA . GLN A 1 165 ? -6.151 8.932 -8.761 1.00 91.06 165 GLN A CA 1
ATOM 1251 C C . GLN A 1 165 ? -5.653 7.585 -9.283 1.00 91.06 165 GLN A C 1
ATOM 1253 O O . GLN A 1 165 ? -5.356 6.668 -8.516 1.00 91.06 165 GLN A O 1
ATOM 1258 N N . SER A 1 166 ? -5.511 7.480 -10.606 1.00 89.31 166 SER A N 1
ATOM 1259 C CA . SER A 1 166 ? -4.962 6.281 -11.238 1.00 89.31 166 SER A CA 1
ATOM 1260 C C . SER A 1 166 ? -3.498 6.071 -10.845 1.00 89.31 166 SER A C 1
ATOM 1262 O O . SER A 1 166 ? -2.625 6.877 -11.178 1.00 89.31 166 SER A O 1
ATOM 1264 N N . LEU A 1 167 ? -3.219 4.942 -10.189 1.00 89.31 167 LEU A N 1
ATOM 1265 C CA . LEU A 1 167 ? -1.854 4.539 -9.838 1.00 89.31 167 LEU A CA 1
ATOM 1266 C C . LEU A 1 167 ? -1.004 4.243 -11.083 1.00 89.31 167 LEU A C 1
ATOM 1268 O O . LEU A 1 167 ? 0.215 4.392 -11.048 1.00 89.31 167 LEU A O 1
ATOM 1272 N N . ASP A 1 168 ? -1.646 3.863 -12.188 1.00 86.38 168 ASP A N 1
ATOM 1273 C CA . ASP A 1 168 ? -0.990 3.603 -13.470 1.00 86.38 168 ASP A CA 1
ATOM 1274 C C . ASP A 1 168 ? -0.543 4.895 -14.149 1.00 86.38 168 ASP A C 1
ATOM 1276 O O . ASP A 1 168 ? 0.578 4.973 -14.650 1.00 86.38 168 ASP A O 1
ATOM 1280 N N . ALA A 1 169 ? -1.379 5.936 -14.104 1.00 86.44 169 ALA A N 1
ATOM 1281 C CA . ALA A 1 169 ? -0.994 7.264 -14.572 1.00 86.44 169 ALA A CA 1
ATOM 1282 C C . ALA A 1 169 ? 0.163 7.829 -13.733 1.00 86.44 169 ALA A C 1
ATOM 1284 O O . ALA A 1 169 ? 1.100 8.416 -14.274 1.00 86.44 169 ALA A O 1
ATOM 1285 N N . LEU A 1 170 ? 0.133 7.592 -12.417 1.00 89.62 170 LEU A N 1
ATOM 1286 C CA . LEU A 1 170 ? 1.213 7.994 -11.525 1.00 89.62 170 LEU A CA 1
ATOM 1287 C C . LEU A 1 170 ? 2.518 7.248 -11.846 1.00 89.62 170 LEU A C 1
ATOM 1289 O O . LEU A 1 170 ? 3.571 7.872 -11.938 1.00 89.62 170 LEU A O 1
ATOM 1293 N N . ALA A 1 171 ? 2.462 5.938 -12.095 1.00 89.31 171 ALA A N 1
ATOM 1294 C CA . ALA A 1 171 ? 3.637 5.168 -12.507 1.00 89.31 171 ALA A CA 1
ATOM 1295 C C . ALA A 1 171 ? 4.198 5.668 -13.840 1.00 89.31 171 ALA A C 1
ATOM 1297 O O . ALA A 1 171 ? 5.404 5.858 -13.973 1.00 89.31 171 ALA A O 1
ATOM 1298 N N . GLN A 1 172 ? 3.327 5.966 -14.808 1.00 86.31 172 GLN A N 1
ATOM 1299 C CA . GLN A 1 172 ? 3.739 6.521 -16.093 1.00 86.31 172 GLN A CA 1
ATOM 1300 C C . GLN A 1 172 ? 4.472 7.861 -15.937 1.00 86.31 172 GLN A C 1
ATOM 1302 O O . GLN A 1 172 ? 5.514 8.055 -16.565 1.00 86.31 172 GLN A O 1
ATOM 1307 N N . ALA A 1 173 ? 3.981 8.754 -15.071 1.00 89.25 173 ALA A N 1
ATOM 1308 C CA . ALA A 1 173 ? 4.630 10.037 -14.790 1.00 89.25 173 ALA A CA 1
ATOM 1309 C C . ALA A 1 173 ? 6.045 9.873 -14.208 1.00 89.25 173 ALA A C 1
ATOM 1311 O O . ALA A 1 173 ? 6.918 10.701 -14.458 1.00 89.25 173 ALA A O 1
ATOM 1312 N N . HIS A 1 174 ? 6.290 8.778 -13.487 1.00 91.44 174 HIS A N 1
ATOM 1313 C CA . HIS A 1 174 ? 7.585 8.459 -12.893 1.00 91.44 174 HIS A CA 1
ATOM 1314 C C . HIS A 1 174 ? 8.400 7.436 -13.699 1.00 91.44 174 HIS A C 1
ATOM 1316 O O . HIS A 1 174 ? 9.483 7.049 -13.267 1.00 91.44 174 HIS A O 1
ATOM 1322 N N . ALA A 1 175 ? 7.929 6.963 -14.858 1.00 86.94 175 ALA A N 1
ATOM 1323 C CA . ALA A 1 175 ? 8.562 5.857 -15.586 1.00 86.94 175 ALA A CA 1
ATOM 1324 C C . ALA A 1 175 ? 10.028 6.143 -15.963 1.00 86.94 175 ALA A C 1
ATOM 1326 O O . ALA A 1 175 ? 10.824 5.214 -16.080 1.00 86.94 175 ALA A O 1
ATOM 1327 N N . GLY A 1 176 ? 10.402 7.419 -16.112 1.00 85.44 176 GLY A N 1
ATOM 1328 C CA . GLY A 1 176 ? 11.777 7.847 -16.384 1.00 85.44 176 GLY A CA 1
ATOM 1329 C C . GLY A 1 176 ? 12.785 7.549 -15.265 1.00 85.44 176 GLY A C 1
ATOM 1330 O O . GLY A 1 176 ? 13.983 7.595 -15.518 1.00 85.44 176 GLY A O 1
ATOM 1331 N N . GLU A 1 177 ? 12.332 7.215 -14.054 1.00 89.69 177 GLU A N 1
ATOM 1332 C CA . GLU A 1 177 ? 13.209 6.833 -12.935 1.00 89.69 177 GLU A CA 1
ATOM 1333 C C . GLU A 1 177 ? 13.660 5.368 -13.004 1.00 89.69 177 GLU A C 1
ATOM 1335 O O . GLU A 1 177 ? 14.588 4.966 -12.303 1.00 89.69 177 GLU A O 1
ATOM 1340 N N . LEU A 1 178 ? 13.007 4.553 -13.837 1.00 85.69 178 LEU A N 1
ATOM 1341 C CA . LEU A 1 178 ? 13.318 3.136 -13.953 1.00 85.69 178 LEU A CA 1
ATOM 1342 C C . LEU A 1 178 ? 14.743 2.921 -14.490 1.00 85.69 178 LEU A C 1
ATOM 134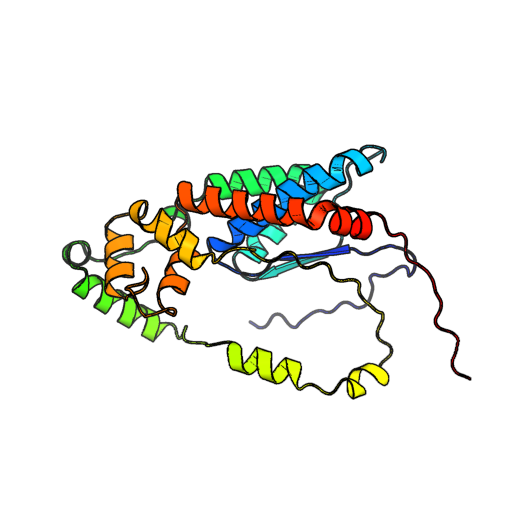4 O O . LEU A 1 178 ? 15.156 3.584 -15.447 1.00 85.69 178 LEU A O 1
ATOM 1348 N N . PRO A 1 179 ? 15.471 1.905 -13.988 1.00 82.81 179 PRO A N 1
ATOM 1349 C CA . PRO A 1 179 ? 16.714 1.471 -14.612 1.00 82.81 179 PRO A CA 1
ATOM 1350 C C . PRO A 1 179 ? 16.497 1.154 -16.097 1.00 82.81 179 PRO A C 1
ATOM 1352 O O . PRO A 1 179 ? 15.514 0.501 -16.452 1.00 82.81 179 PRO A O 1
ATOM 1355 N N . ALA A 1 180 ? 17.435 1.544 -16.966 1.00 80.38 180 ALA A N 1
ATOM 1356 C CA . ALA A 1 180 ? 17.272 1.460 -18.424 1.00 80.38 180 ALA A CA 1
ATOM 1357 C C . ALA A 1 180 ? 16.850 0.066 -18.928 1.00 80.38 180 ALA A C 1
ATOM 1359 O O . ALA A 1 180 ? 16.004 -0.048 -19.810 1.00 80.38 180 ALA A O 1
ATOM 1360 N N . ALA A 1 181 ? 17.390 -1.006 -18.338 1.00 74.31 181 ALA A N 1
ATOM 1361 C CA . ALA A 1 181 ? 17.007 -2.375 -18.685 1.00 74.31 181 ALA A CA 1
ATOM 1362 C C . ALA A 1 181 ? 15.533 -2.676 -18.350 1.00 74.31 181 ALA A C 1
ATOM 1364 O O . ALA A 1 181 ? 14.827 -3.276 -19.160 1.00 74.31 181 ALA A O 1
ATOM 1365 N N . THR A 1 182 ? 15.066 -2.233 -17.180 1.00 76.69 182 THR A N 1
ATOM 1366 C CA . THR A 1 182 ? 13.675 -2.371 -16.731 1.00 76.69 182 THR A CA 1
ATOM 1367 C C . THR A 1 182 ? 12.747 -1.525 -17.595 1.00 76.69 182 THR A C 1
ATOM 1369 O O . THR A 1 182 ? 11.739 -2.032 -18.084 1.00 76.69 182 THR A O 1
ATOM 1372 N N . TYR A 1 183 ? 13.120 -0.268 -17.849 1.00 81.56 183 TYR A N 1
ATOM 1373 C CA . TYR A 1 183 ? 12.383 0.632 -18.731 1.00 81.56 183 TYR A CA 1
ATOM 1374 C C . TYR A 1 183 ? 12.233 0.029 -20.130 1.00 81.56 183 TYR A C 1
ATOM 1376 O O . TYR A 1 183 ? 11.12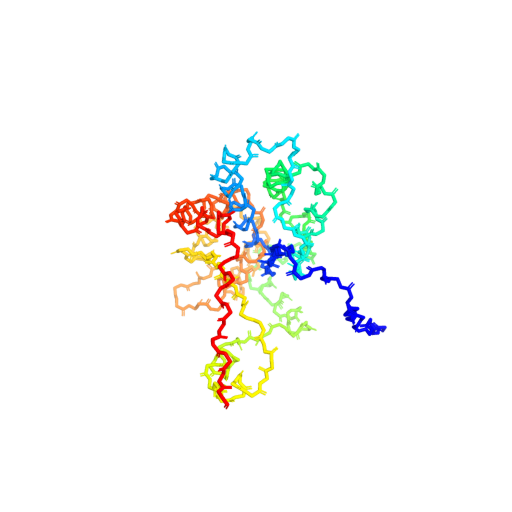1 -0.114 -20.621 1.00 81.56 183 TYR A O 1
ATOM 1384 N N . ASN A 1 184 ? 13.330 -0.401 -20.759 1.00 76.25 184 ASN A N 1
ATOM 1385 C CA . ASN A 1 184 ? 13.309 -0.965 -22.109 1.00 76.25 184 ASN A CA 1
ATOM 1386 C C . ASN A 1 184 ? 12.484 -2.252 -22.195 1.00 76.25 184 ASN A C 1
ATOM 1388 O O . ASN A 1 184 ? 11.775 -2.452 -23.182 1.00 76.25 184 ASN A O 1
ATOM 1392 N N . ALA A 1 185 ? 12.551 -3.104 -21.169 1.00 73.38 185 ALA A N 1
ATOM 1393 C CA . ALA A 1 185 ? 11.742 -4.312 -21.088 1.00 73.38 185 ALA A CA 1
ATOM 1394 C C . ALA A 1 185 ? 10.247 -3.992 -21.003 1.00 73.38 185 ALA A C 1
ATOM 1396 O O . ALA A 1 185 ? 9.469 -4.492 -21.813 1.00 73.38 185 ALA A O 1
ATOM 1397 N N . LEU A 1 186 ? 9.847 -3.121 -20.075 1.00 75.81 186 LEU A N 1
ATOM 1398 C CA . LEU A 1 186 ? 8.449 -2.721 -19.926 1.00 75.81 186 LEU A CA 1
ATOM 1399 C C . LEU A 1 186 ? 7.954 -1.960 -21.164 1.00 75.81 186 LEU A C 1
ATOM 1401 O O . LEU A 1 186 ? 6.874 -2.251 -21.671 1.00 75.81 186 LEU A O 1
ATOM 1405 N N . ALA A 1 187 ? 8.763 -1.057 -21.722 1.00 75.75 187 ALA A N 1
ATOM 1406 C CA . ALA A 1 187 ? 8.460 -0.338 -22.957 1.00 75.75 187 ALA A CA 1
ATOM 1407 C C . ALA A 1 187 ? 8.241 -1.298 -24.131 1.00 75.75 187 ALA A C 1
ATOM 1409 O O . ALA A 1 187 ? 7.342 -1.092 -24.943 1.00 75.75 187 ALA A O 1
ATOM 1410 N N . GLY A 1 188 ? 9.074 -2.335 -24.232 1.00 68.69 188 GLY A N 1
ATOM 1411 C CA . GLY A 1 188 ? 8.983 -3.353 -25.268 1.00 68.69 188 GLY A CA 1
ATOM 1412 C C . GLY A 1 188 ? 7.717 -4.208 -25.167 1.00 68.69 188 GLY A C 1
ATOM 1413 O O . GLY A 1 188 ? 7.164 -4.599 -26.189 1.00 68.69 188 GLY A O 1
ATOM 1414 N N . LEU A 1 189 ? 7.225 -4.457 -23.951 1.00 66.69 189 LEU A N 1
ATOM 1415 C CA . LEU A 1 189 ? 5.966 -5.171 -23.700 1.00 66.69 189 LEU A CA 1
ATOM 1416 C C . LEU A 1 189 ? 4.717 -4.294 -23.869 1.00 66.69 189 LEU A C 1
ATOM 1418 O O . LEU A 1 189 ? 3.608 -4.773 -23.653 1.00 66.69 189 LEU A O 1
ATOM 1422 N N . GLY A 1 190 ? 4.879 -3.002 -24.177 1.00 68.06 190 GLY A N 1
ATOM 1423 C CA . GLY A 1 190 ? 3.781 -2.033 -24.116 1.00 68.06 190 GLY A CA 1
ATOM 1424 C C . GLY A 1 190 ? 3.321 -1.723 -22.685 1.00 68.06 190 GLY A C 1
ATOM 1425 O O . GLY A 1 190 ? 2.296 -1.071 -22.497 1.00 68.06 190 GLY A O 1
ATOM 1426 N N . ALA A 1 191 ? 4.085 -2.145 -21.673 1.00 67.19 191 ALA A N 1
ATOM 1427 C CA . ALA A 1 191 ? 3.742 -2.050 -20.259 1.00 67.19 191 ALA A CA 1
ATOM 1428 C C . ALA A 1 191 ? 3.967 -0.659 -19.633 1.00 67.19 191 ALA A C 1
ATOM 1430 O O . ALA A 1 191 ? 3.624 -0.436 -18.482 1.00 67.19 191 ALA A O 1
ATOM 1431 N N . LEU A 1 192 ? 4.520 0.300 -20.380 1.00 65.31 192 LEU A N 1
ATOM 1432 C CA . LEU A 1 192 ? 4.664 1.698 -19.934 1.00 65.31 192 LEU A CA 1
ATOM 1433 C C . LEU A 1 192 ? 3.542 2.617 -20.444 1.00 65.31 192 LEU A C 1
ATOM 1435 O O . LEU A 1 192 ? 3.609 3.833 -20.272 1.00 65.31 192 LEU A O 1
ATOM 1439 N N . GLY A 1 193 ? 2.524 2.037 -21.090 1.00 56.34 193 GLY A N 1
ATOM 1440 C CA . GLY A 1 193 ? 1.433 2.779 -21.709 1.00 56.34 193 GLY A CA 1
ATOM 1441 C C . GLY A 1 193 ? 1.901 3.539 -22.951 1.00 56.34 193 GLY A C 1
ATOM 1442 O O . GLY A 1 193 ? 2.390 4.661 -22.870 1.00 56.34 193 GLY A O 1
ATOM 1443 N N . ALA A 1 194 ? 1.716 2.952 -24.132 1.00 51.84 194 ALA A N 1
ATOM 1444 C CA . ALA A 1 194 ? 1.568 3.758 -25.342 1.00 51.84 194 ALA A CA 1
ATOM 1445 C C . ALA A 1 194 ? 0.130 4.309 -25.382 1.00 51.84 194 ALA A C 1
ATOM 1447 O O . ALA A 1 194 ? -0.783 3.644 -24.882 1.00 51.84 194 ALA A O 1
ATOM 1448 N N . ARG A 1 195 ? -0.077 5.502 -25.969 1.00 42.19 195 ARG A N 1
ATOM 1449 C CA . ARG A 1 195 ? -1.416 6.085 -26.201 1.00 42.19 195 ARG A CA 1
ATOM 1450 C C . ARG A 1 195 ? -2.336 5.008 -26.802 1.00 42.19 195 ARG A C 1
ATOM 1452 O O . ARG A 1 195 ? -2.158 4.650 -27.961 1.00 42.19 195 ARG A O 1
ATOM 1459 N N . GLY A 1 196 ? -3.276 4.486 -26.007 1.00 43.25 196 GLY A N 1
ATOM 1460 C CA . GLY A 1 196 ? -4.319 3.561 -26.466 1.00 43.25 196 GLY A CA 1
ATOM 1461 C C . GLY A 1 196 ? -4.342 2.135 -25.893 1.00 43.25 196 GLY A C 1
ATOM 1462 O O . GLY A 1 196 ? -5.237 1.399 -26.288 1.00 43.25 196 GLY A O 1
ATOM 1463 N N . SER A 1 197 ? -3.448 1.713 -24.980 1.00 43.06 197 SER A N 1
ATOM 1464 C CA . SER A 1 197 ? -3.550 0.364 -24.369 1.00 43.06 197 SER A CA 1
ATOM 1465 C C . SER A 1 197 ? -3.481 0.375 -22.827 1.00 43.06 197 SER A C 1
ATOM 1467 O O . SER A 1 197 ? -2.388 0.460 -22.261 1.00 43.06 197 SER A O 1
ATOM 1469 N N . PRO A 1 198 ? -4.632 0.292 -22.124 1.00 44.69 198 PRO A N 1
ATOM 1470 C CA . PRO A 1 198 ? -4.715 0.399 -20.661 1.00 44.69 198 PRO A CA 1
ATOM 1471 C C . PRO A 1 198 ? -4.148 -0.813 -19.901 1.00 44.69 198 PRO A C 1
ATOM 1473 O O . PRO A 1 198 ? -3.746 -0.681 -18.751 1.00 44.69 198 PRO A O 1
ATOM 1476 N N . SER A 1 199 ? -4.042 -1.985 -20.538 1.00 48.12 199 SER A N 1
ATOM 1477 C CA . SER A 1 199 ? -3.606 -3.222 -19.866 1.00 48.12 199 SER A CA 1
ATOM 1478 C C . SER A 1 199 ? -2.103 -3.274 -19.557 1.00 48.12 199 SER A C 1
ATOM 1480 O O . SER A 1 199 ? -1.677 -4.083 -18.735 1.00 48.12 199 SER A O 1
ATOM 1482 N N . GLY A 1 200 ? -1.288 -2.454 -20.226 1.00 50.56 200 GLY A N 1
ATOM 1483 C CA . GLY A 1 200 ? 0.165 -2.474 -20.072 1.00 50.56 200 GLY A CA 1
ATOM 1484 C C . GLY A 1 200 ? 0.653 -1.703 -18.845 1.00 50.56 200 GLY A C 1
ATOM 1485 O O . GLY A 1 200 ? 1.460 -2.229 -18.079 1.00 50.56 200 GLY A O 1
ATOM 1486 N N . ALA A 1 201 ? 0.135 -0.4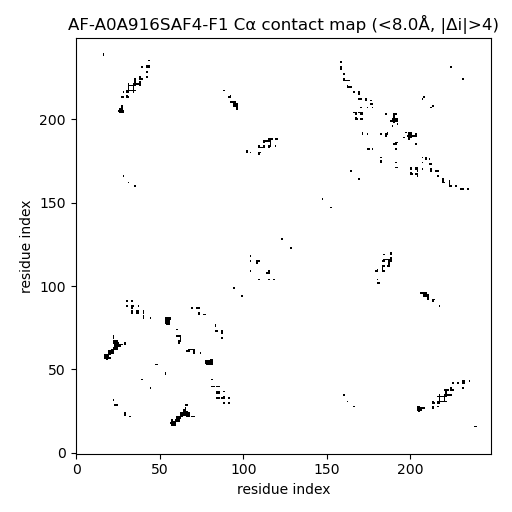86 -18.645 1.00 57.19 201 ALA A N 1
ATOM 1487 C CA . ALA A 1 201 ? 0.515 0.399 -17.539 1.00 57.19 201 ALA A CA 1
ATOM 1488 C C . ALA A 1 201 ? 0.259 -0.233 -16.160 1.00 57.19 201 ALA A C 1
ATOM 1490 O O . ALA A 1 201 ? 0.998 0.047 -15.214 1.00 57.19 201 ALA A O 1
ATOM 1491 N N . ALA A 1 202 ? -0.709 -1.157 -16.096 1.00 63.84 202 ALA A N 1
ATOM 1492 C CA . ALA A 1 202 ? -0.991 -1.957 -14.920 1.00 63.84 202 ALA A CA 1
ATOM 1493 C C . ALA A 1 202 ? 0.281 -2.614 -14.375 1.00 63.84 202 ALA A C 1
ATOM 1495 O O . ALA A 1 202 ? 0.612 -2.399 -13.220 1.00 63.84 202 ALA A O 1
ATOM 1496 N N . LEU A 1 203 ? 1.056 -3.332 -15.199 1.00 72.12 203 LEU A N 1
ATOM 1497 C CA . LEU A 1 203 ? 2.236 -4.069 -14.730 1.00 72.12 203 LEU A CA 1
ATOM 1498 C C . LEU A 1 203 ? 3.356 -3.145 -14.221 1.00 72.12 203 LEU A C 1
ATOM 1500 O O . LEU A 1 203 ? 4.041 -3.490 -13.258 1.00 72.12 203 LEU A O 1
ATOM 1504 N N . ALA A 1 204 ? 3.542 -1.973 -14.837 1.00 77.38 204 ALA A N 1
ATOM 1505 C CA . ALA A 1 204 ? 4.584 -1.034 -14.429 1.00 77.38 204 ALA A CA 1
ATOM 1506 C C . ALA A 1 204 ? 4.373 -0.521 -13.001 1.00 77.38 204 ALA A C 1
ATOM 1508 O O . ALA A 1 204 ? 5.313 -0.526 -12.209 1.00 77.38 204 ALA A O 1
ATOM 1509 N N . SER A 1 205 ? 3.142 -0.171 -12.627 1.00 84.44 205 SER A N 1
ATOM 1510 C CA . SER A 1 205 ? 2.850 0.320 -11.276 1.00 84.44 205 SER A CA 1
ATOM 1511 C C . SER A 1 205 ? 2.959 -0.758 -10.187 1.00 84.44 205 SER A C 1
ATOM 1513 O O . SER A 1 205 ? 3.141 -0.406 -9.024 1.00 84.44 205 SER A O 1
ATOM 1515 N N . TYR A 1 206 ? 2.918 -2.058 -10.524 1.00 86.12 206 TYR A N 1
ATOM 1516 C CA . TYR A 1 206 ? 3.259 -3.140 -9.578 1.00 86.12 206 TYR A CA 1
ATOM 1517 C C . TYR A 1 206 ? 4.770 -3.305 -9.377 1.00 86.12 206 TYR A C 1
ATOM 1519 O O . TYR A 1 206 ? 5.191 -3.787 -8.325 1.00 86.12 206 TYR A O 1
ATOM 1527 N N . LEU A 1 207 ? 5.587 -2.960 -10.374 1.00 85.75 207 LEU A N 1
ATOM 1528 C CA . LEU A 1 207 ? 7.019 -3.272 -10.389 1.00 85.75 207 LEU A CA 1
ATOM 1529 C C . LEU A 1 207 ? 7.913 -2.057 -10.141 1.00 85.75 207 LEU A C 1
ATOM 1531 O O . LEU A 1 207 ? 9.084 -2.213 -9.835 1.00 85.75 207 LEU A O 1
ATOM 1535 N N . GLN A 1 208 ? 7.405 -0.841 -10.253 1.00 89.25 208 GLN A N 1
ATOM 1536 C CA . GLN A 1 208 ? 8.227 0.344 -10.077 1.00 89.25 208 GLN A CA 1
ATOM 1537 C C . GLN A 1 208 ? 8.434 0.647 -8.589 1.00 89.25 208 GLN A C 1
ATOM 1539 O O . GLN A 1 208 ? 7.554 1.200 -7.957 1.00 89.25 208 GLN A O 1
ATOM 1544 N N . PHE A 1 209 ? 9.593 0.330 -8.007 1.00 91.12 209 PHE A N 1
ATOM 1545 C CA . PHE A 1 209 ? 9.908 0.679 -6.606 1.00 91.12 209 PHE A CA 1
ATOM 1546 C C . PHE A 1 209 ? 10.854 1.886 -6.512 1.00 91.12 209 PHE A C 1
ATOM 1548 O O . PHE A 1 209 ? 11.646 1.999 -5.580 1.00 91.12 209 PHE A O 1
ATOM 1555 N N . GLU A 1 210 ? 10.816 2.784 -7.497 1.00 93.06 210 GLU A N 1
ATOM 1556 C CA . GLU A 1 210 ? 11.714 3.940 -7.528 1.00 93.06 210 GLU A CA 1
ATOM 1557 C C . GLU A 1 210 ? 11.239 5.074 -6.604 1.00 93.06 210 GLU A C 1
ATOM 1559 O O . GLU A 1 210 ? 10.030 5.237 -6.394 1.00 93.06 210 GLU A O 1
ATOM 1564 N N . PRO A 1 211 ? 12.169 5.859 -6.020 1.00 92.88 211 PRO A N 1
ATOM 1565 C CA . PRO A 1 211 ? 11.859 6.782 -4.932 1.00 92.88 211 PRO A CA 1
ATOM 1566 C C . PRO A 1 211 ? 10.759 7.789 -5.243 1.00 92.88 211 PRO A C 1
ATOM 1568 O O . PRO A 1 211 ? 9.969 8.095 -4.351 1.00 92.88 211 PRO A O 1
ATOM 1571 N N . GLY A 1 212 ? 10.721 8.347 -6.455 1.00 94.75 212 GLY A N 1
ATOM 1572 C CA . GLY A 1 212 ? 9.727 9.347 -6.818 1.00 94.75 212 GLY A CA 1
ATOM 1573 C C . GLY A 1 212 ? 8.334 8.743 -6.869 1.00 94.75 212 GLY A C 1
ATOM 1574 O O . GLY A 1 212 ? 7.428 9.276 -6.232 1.00 94.75 212 GLY A O 1
ATOM 1575 N N . PHE A 1 213 ? 8.181 7.577 -7.499 1.00 94.88 213 PHE A N 1
ATOM 1576 C CA . PHE A 1 213 ? 6.892 6.887 -7.551 1.00 94.88 213 PHE A CA 1
ATOM 1577 C C . PHE A 1 213 ? 6.416 6.414 -6.171 1.00 94.88 213 PHE A C 1
ATOM 1579 O O . PHE A 1 213 ? 5.263 6.644 -5.812 1.00 94.88 213 PHE A O 1
ATOM 1586 N N . ILE A 1 214 ? 7.298 5.824 -5.356 1.00 96.44 214 ILE A N 1
ATOM 1587 C CA . ILE A 1 214 ? 6.952 5.386 -3.994 1.00 96.44 214 ILE A CA 1
ATOM 1588 C C . ILE A 1 214 ? 6.508 6.571 -3.126 1.00 96.44 214 ILE A C 1
ATOM 1590 O O . ILE A 1 214 ? 5.467 6.501 -2.470 1.00 96.44 214 ILE A O 1
ATOM 1594 N N . LYS A 1 215 ? 7.248 7.688 -3.157 1.00 96.62 215 LYS A N 1
ATOM 1595 C CA . LYS A 1 215 ? 6.864 8.913 -2.437 1.00 96.62 215 LYS A CA 1
ATOM 1596 C C . LYS A 1 215 ? 5.539 9.471 -2.946 1.00 96.62 215 LYS A C 1
ATOM 1598 O O . LYS A 1 215 ? 4.725 9.914 -2.141 1.00 96.62 215 LYS A O 1
ATOM 1603 N N . ALA A 1 216 ? 5.306 9.438 -4.255 1.00 97.44 216 ALA A N 1
ATOM 1604 C CA . ALA A 1 216 ? 4.067 9.919 -4.846 1.00 97.44 216 ALA A CA 1
ATOM 1605 C C . ALA A 1 216 ? 2.857 9.062 -4.433 1.00 97.44 216 ALA A C 1
ATOM 1607 O O . ALA A 1 216 ? 1.810 9.619 -4.101 1.00 97.44 216 ALA A O 1
ATOM 1608 N N . LEU A 1 217 ? 3.010 7.732 -4.383 1.00 97.69 217 LEU A N 1
ATOM 1609 C CA . LEU A 1 217 ? 1.990 6.808 -3.876 1.00 97.69 217 LEU A CA 1
ATOM 1610 C C . LEU A 1 217 ? 1.660 7.078 -2.409 1.00 97.69 217 LEU A C 1
ATOM 1612 O O . LEU A 1 217 ? 0.487 7.182 -2.055 1.00 97.69 217 LEU A O 1
ATOM 1616 N N . MET A 1 218 ? 2.683 7.218 -1.563 1.00 98.06 218 MET A N 1
ATOM 1617 C CA . MET A 1 218 ? 2.492 7.528 -0.145 1.00 98.06 218 MET A CA 1
ATOM 1618 C C . MET A 1 218 ? 1.795 8.877 0.034 1.00 98.06 218 MET A C 1
ATOM 1620 O O . MET A 1 218 ? 0.804 8.963 0.751 1.00 98.06 218 MET A O 1
ATOM 1624 N N . ALA A 1 219 ? 2.237 9.910 -0.687 1.00 98.19 219 ALA A N 1
ATOM 1625 C CA . ALA A 1 219 ? 1.616 11.227 -0.639 1.00 98.19 219 ALA A CA 1
ATOM 1626 C C . ALA A 1 219 ? 0.154 11.202 -1.118 1.00 98.19 219 ALA A C 1
ATOM 1628 O O . ALA A 1 219 ? -0.677 11.925 -0.574 1.00 98.19 219 ALA A O 1
ATOM 1629 N N . LEU A 1 220 ? -0.178 10.386 -2.126 1.00 98.25 220 LEU A N 1
ATOM 1630 C CA . LEU A 1 220 ? -1.563 10.170 -2.550 1.00 98.25 220 LEU A CA 1
ATOM 1631 C C . LEU A 1 220 ? -2.385 9.504 -1.440 1.00 98.25 220 LEU A C 1
ATOM 1633 O O . LEU A 1 220 ? -3.458 10.001 -1.115 1.00 98.25 220 LEU A O 1
ATOM 1637 N N . GLY A 1 221 ? -1.856 8.453 -0.809 1.00 97.75 221 GLY A N 1
ATOM 1638 C CA . GLY A 1 221 ? -2.514 7.779 0.315 1.00 97.75 221 GLY A CA 1
ATOM 1639 C C . GLY A 1 221 ? -2.760 8.695 1.507 1.00 97.75 221 GLY A C 1
ATOM 1640 O O . GLY A 1 221 ? -3.843 8.688 2.084 1.00 97.75 221 GLY A O 1
ATOM 1641 N N . GLU A 1 222 ? -1.789 9.544 1.838 1.00 97.94 222 GLU A N 1
ATOM 1642 C CA . GLU A 1 222 ? -1.957 10.542 2.891 1.00 97.94 222 GLU A CA 1
ATOM 1643 C C . GLU A 1 222 ? -3.076 11.537 2.570 1.00 97.94 222 GLU A C 1
ATOM 1645 O O . GLU A 1 222 ? -3.909 11.818 3.431 1.00 97.94 222 GLU A O 1
ATOM 1650 N N . ARG A 1 223 ? -3.116 12.059 1.336 1.00 98.12 223 ARG A N 1
ATOM 1651 C CA . ARG A 1 223 ? -4.166 12.991 0.901 1.00 98.12 223 ARG A CA 1
ATOM 1652 C C . ARG A 1 223 ? -5.548 12.349 0.947 1.00 98.12 223 ARG A C 1
ATOM 1654 O O . ARG A 1 223 ? -6.469 12.967 1.471 1.00 98.12 223 ARG A O 1
ATOM 1661 N N . ASP A 1 224 ? -5.681 11.124 0.446 1.00 97.00 224 ASP A N 1
ATOM 1662 C CA . ASP A 1 224 ? -6.963 10.414 0.403 1.00 97.00 224 ASP A CA 1
ATOM 1663 C C . ASP A 1 224 ? -7.487 10.105 1.810 1.00 97.00 224 ASP A C 1
ATOM 1665 O O . ASP A 1 224 ? -8.673 10.278 2.086 1.00 97.00 224 ASP A O 1
ATOM 1669 N N . ALA A 1 225 ? -6.602 9.718 2.731 1.00 95.75 225 ALA A N 1
ATOM 1670 C CA . ALA A 1 225 ? -6.962 9.519 4.130 1.00 95.75 225 ALA A CA 1
ATOM 1671 C C . ALA A 1 225 ? -7.364 10.835 4.813 1.00 95.75 225 ALA A C 1
ATOM 1673 O O . ALA A 1 225 ? -8.367 10.881 5.522 1.00 95.75 225 ALA A O 1
ATOM 1674 N N . HIS A 1 226 ? -6.631 11.926 4.571 1.00 96.38 226 HIS A N 1
ATOM 1675 C CA . HIS A 1 226 ? -6.993 13.245 5.095 1.00 96.38 226 HIS A CA 1
ATOM 1676 C C . HIS A 1 226 ? -8.330 13.757 4.545 1.00 96.38 226 HIS A C 1
ATOM 1678 O O . HIS A 1 226 ? -9.087 14.370 5.294 1.00 96.38 226 HIS A O 1
ATOM 1684 N N . ALA A 1 227 ? -8.654 13.474 3.282 1.00 95.56 227 ALA A N 1
ATOM 1685 C CA . ALA A 1 227 ? -9.951 13.812 2.699 1.00 95.56 227 ALA A CA 1
ATOM 1686 C C . ALA A 1 227 ? -11.120 13.061 3.365 1.00 95.56 227 ALA A C 1
ATOM 1688 O O . ALA A 1 227 ? -12.243 13.553 3.358 1.00 95.56 227 ALA A O 1
ATOM 1689 N N . ARG A 1 228 ? -10.853 11.897 3.972 1.00 91.56 228 ARG A N 1
ATOM 1690 C CA . ARG A 1 228 ? -11.822 11.049 4.690 1.00 91.56 228 ARG A CA 1
ATOM 1691 C C . ARG A 1 228 ? -11.658 11.143 6.217 1.00 91.56 228 ARG A C 1
ATOM 1693 O O . ARG A 1 228 ? -12.009 10.211 6.940 1.00 91.56 228 ARG A O 1
ATOM 1700 N N . LYS A 1 229 ? -11.091 12.248 6.725 1.00 93.19 229 LYS A N 1
ATOM 1701 C CA . LYS A 1 229 ? -10.758 12.430 8.150 1.00 93.19 229 LYS A CA 1
ATOM 1702 C C . LYS A 1 229 ? -11.961 12.215 9.069 1.00 93.19 229 LYS A C 1
ATOM 1704 O O . LYS A 1 229 ? -11.824 11.510 10.063 1.00 93.19 229 LYS A O 1
ATOM 1709 N N . ASP A 1 230 ? -13.100 12.824 8.760 1.00 91.06 230 ASP A N 1
ATOM 1710 C CA . ASP A 1 230 ? -14.270 12.782 9.644 1.00 91.06 230 ASP A CA 1
ATOM 1711 C C . ASP A 1 230 ? -14.840 11.362 9.750 1.00 91.06 230 ASP A C 1
ATOM 1713 O O . ASP A 1 230 ? -15.192 10.915 10.838 1.00 91.06 230 ASP A O 1
ATOM 1717 N N . GLU A 1 231 ? -14.819 10.606 8.650 1.00 87.50 231 GLU A N 1
ATOM 1718 C CA . GLU A 1 231 ? -15.214 9.194 8.625 1.00 87.50 231 GLU A CA 1
ATOM 1719 C C . GLU A 1 231 ? -14.231 8.304 9.389 1.00 87.50 231 GLU A C 1
ATOM 1721 O O . GLU A 1 231 ? -14.652 7.428 10.138 1.00 87.50 231 GLU A O 1
ATOM 1726 N N . LEU A 1 232 ? -12.922 8.555 9.264 1.00 89.25 232 LEU A N 1
ATOM 1727 C CA . LEU A 1 232 ? -11.904 7.883 10.077 1.00 89.25 232 LEU A CA 1
ATOM 1728 C C . LEU A 1 232 ? -12.120 8.149 11.570 1.00 89.25 232 LEU A C 1
ATOM 1730 O O . LEU A 1 232 ? -12.073 7.225 12.379 1.00 89.25 232 LEU A O 1
ATOM 1734 N N . MET A 1 233 ? -12.373 9.403 11.939 1.00 87.81 233 MET A N 1
ATOM 1735 C CA . MET A 1 233 ? -12.641 9.788 13.322 1.00 87.81 233 MET A CA 1
ATOM 1736 C C . MET A 1 233 ? -13.918 9.142 13.861 1.00 87.81 233 MET A C 1
ATOM 1738 O O . MET A 1 233 ? -13.908 8.651 14.987 1.00 87.81 233 MET A O 1
ATOM 1742 N N . ALA A 1 234 ? -14.986 9.093 13.060 1.00 85.06 234 ALA A N 1
ATOM 1743 C CA . ALA A 1 234 ? -16.224 8.413 13.421 1.00 85.06 234 ALA A CA 1
ATOM 1744 C C . ALA A 1 234 ? -15.998 6.907 13.617 1.00 85.06 234 ALA A C 1
ATOM 1746 O O . ALA A 1 234 ? -16.344 6.383 14.670 1.00 85.06 234 ALA A O 1
ATOM 1747 N N . PHE A 1 235 ? -15.328 6.243 12.670 1.00 85.19 235 PHE A N 1
ATOM 1748 C CA . PHE A 1 235 ? -15.053 4.803 12.706 1.00 85.19 235 PHE A CA 1
ATOM 1749 C C . PHE A 1 235 ? -14.241 4.375 13.939 1.00 85.19 235 PHE A C 1
ATOM 1751 O O . PHE A 1 235 ? -14.511 3.342 14.547 1.00 85.19 235 PHE A O 1
ATOM 1758 N N . PHE A 1 236 ? -13.246 5.174 14.344 1.00 82.38 236 PHE A N 1
ATOM 1759 C CA . PHE A 1 236 ? -12.465 4.899 15.556 1.00 82.38 236 PHE A CA 1
ATOM 1760 C C . PHE A 1 236 ? -13.115 5.423 16.849 1.00 82.38 236 PHE A C 1
ATOM 1762 O O . PHE A 1 236 ? -12.680 5.031 17.932 1.00 82.38 236 PHE A O 1
ATOM 1769 N N . GLY A 1 237 ? -14.118 6.302 16.752 1.00 72.12 237 GLY A N 1
ATOM 1770 C CA . GLY A 1 237 ? -14.815 6.922 17.885 1.00 72.12 237 GLY A CA 1
ATOM 1771 C C . GLY A 1 237 ? -16.147 6.264 18.261 1.00 72.12 237 GLY A C 1
ATOM 1772 O O . GLY A 1 237 ? -16.612 6.439 19.387 1.00 72.12 237 GLY A O 1
ATOM 1773 N N . SER A 1 238 ? -16.767 5.496 17.364 1.00 57.88 238 SER A N 1
ATOM 1774 C CA . SER A 1 238 ? -18.020 4.792 17.633 1.00 57.88 238 SER A CA 1
ATOM 1775 C C . SER A 1 238 ? -17.805 3.618 18.597 1.00 57.88 238 SER A C 1
ATOM 1777 O O . SER A 1 238 ? -17.307 2.552 18.228 1.00 57.88 238 SER A O 1
ATOM 1779 N N . ALA A 1 239 ? -18.220 3.798 19.854 1.00 47.84 239 ALA A N 1
ATOM 1780 C CA . ALA A 1 239 ? -18.613 2.683 20.715 1.00 47.84 239 ALA A CA 1
ATOM 1781 C C . ALA A 1 239 ? -19.802 1.948 20.058 1.00 47.84 239 ALA A C 1
ATOM 1783 O O . ALA A 1 239 ? -20.579 2.592 19.349 1.00 47.84 239 ALA A O 1
ATOM 1784 N N . PRO A 1 240 ? -19.961 0.627 20.248 1.00 44.66 240 PRO A N 1
ATOM 1785 C CA . PRO A 1 240 ? -21.002 -0.109 19.551 1.00 44.66 240 PRO A CA 1
ATOM 1786 C C . PRO A 1 240 ? -22.365 0.424 19.998 1.00 44.66 240 PRO A C 1
ATOM 1788 O O . PRO A 1 240 ? -22.716 0.350 21.177 1.00 44.66 240 PRO A O 1
ATOM 1791 N N . SER A 1 241 ? -23.149 0.956 19.060 1.00 38.53 241 SER A N 1
ATOM 1792 C CA . SER A 1 241 ? -24.585 1.104 19.251 1.00 38.53 241 SER A CA 1
ATOM 1793 C C . SER A 1 241 ? -25.157 -0.305 19.357 1.00 38.53 241 SER A C 1
ATOM 1795 O O . SER A 1 241 ? -25.418 -0.986 18.369 1.00 38.53 241 SER A O 1
ATOM 1797 N N . GLY A 1 242 ? -25.313 -0.769 20.594 1.00 40.44 242 GLY A N 1
ATOM 1798 C CA . GLY A 1 242 ? -26.105 -1.939 20.942 1.00 40.44 242 GLY A CA 1
ATOM 1799 C C . GLY A 1 242 ? -27.594 -1.699 20.692 1.00 40.44 242 GLY A C 1
ATOM 1800 O O . GLY A 1 242 ? -28.403 -1.937 21.584 1.00 40.44 242 GLY A O 1
ATOM 1801 N N . GLU A 1 243 ? -27.976 -1.236 19.499 1.00 34.53 243 GLU A N 1
ATOM 1802 C CA . GLU A 1 243 ? -29.349 -1.388 19.034 1.00 34.53 243 GLU A CA 1
ATOM 1803 C C . GLU A 1 243 ? -29.549 -2.861 18.695 1.00 34.53 243 GLU A C 1
ATOM 1805 O O . GLU A 1 243 ? -29.324 -3.355 17.591 1.00 34.53 243 GLU A O 1
ATOM 1810 N N . MET A 1 244 ? -29.925 -3.578 19.749 1.00 37.50 244 MET A N 1
ATOM 1811 C CA . MET A 1 244 ? -30.625 -4.840 19.697 1.00 37.50 244 MET A CA 1
ATOM 1812 C C . MET A 1 244 ? -31.792 -4.661 18.724 1.00 37.50 244 MET A C 1
ATOM 1814 O O . MET A 1 244 ? -32.796 -4.034 19.066 1.00 37.50 244 MET A O 1
ATOM 1818 N N . LEU A 1 245 ? -31.630 -5.173 17.500 1.00 36.75 245 LEU A N 1
ATOM 1819 C CA . LEU A 1 245 ? -32.729 -5.299 16.549 1.00 36.75 245 LEU A CA 1
ATOM 1820 C C . LEU A 1 245 ? -33.933 -5.877 17.307 1.00 36.75 245 LEU A C 1
ATOM 1822 O O . LEU A 1 245 ? -33.757 -6.856 18.048 1.00 36.75 245 LEU A O 1
ATOM 1826 N N . PRO A 1 246 ? -35.128 -5.273 17.187 1.00 33.69 246 PRO A N 1
ATOM 1827 C CA . PRO A 1 246 ? -36.305 -5.798 17.851 1.00 33.69 246 PRO A CA 1
ATOM 1828 C C . PRO A 1 246 ? -36.457 -7.263 17.449 1.00 33.69 246 PRO A C 1
ATOM 1830 O O . PRO A 1 246 ? -36.399 -7.596 16.263 1.00 33.69 246 PRO A O 1
ATOM 1833 N N . LYS A 1 247 ? -36.606 -8.143 18.448 1.00 35.41 247 LYS A N 1
ATOM 1834 C CA . LYS A 1 247 ? -37.014 -9.528 18.212 1.00 35.41 247 LYS A CA 1
ATOM 1835 C C . LYS A 1 247 ? -38.272 -9.470 17.356 1.00 35.41 247 LYS A C 1
ATOM 1837 O O . LYS A 1 247 ? -39.301 -8.974 17.813 1.00 35.41 247 LYS A O 1
ATOM 1842 N N . VAL A 1 248 ? -38.152 -9.922 16.112 1.00 37.34 248 VAL A N 1
ATOM 1843 C CA . VAL A 1 248 ? -39.311 -10.166 15.259 1.00 37.34 248 VAL A CA 1
ATOM 1844 C C . VAL A 1 248 ? -40.154 -11.228 15.985 1.00 37.34 248 VAL A C 1
ATOM 1846 O O . VAL A 1 248 ? -39.559 -12.200 16.465 1.00 37.34 248 VAL A O 1
ATOM 1849 N N . PRO A 1 249 ? -41.464 -10.991 16.180 1.00 46.09 249 PRO A N 1
ATOM 1850 C CA . PRO A 1 249 ? -42.341 -11.878 16.943 1.00 46.09 249 PRO A CA 1
ATOM 1851 C C . PRO A 1 249 ? -42.426 -13.292 16.361 1.00 46.09 249 PRO A C 1
ATOM 1853 O O . PRO A 1 249 ? -42.309 -13.435 15.122 1.00 46.09 249 PRO A O 1
#

Sequence (249 aa):
MSLETIISYGLTRPDENLTALVLMGGGARTAYQAGVLQAVARIVGPHREAEKEPRFPFKILVGTSAGALNACYLASRASEGLAAFKQLAGFWATLRSAQVYQLNVPGWIRSSRIAAALFLSRQVRKQQAFLNDTPLVDTLRQMPCEVAAVMPYRSVDVLAIAPSQSLDALAQAHAGELPAATYNALAGLGALGARGSPSGAALASYLQFEPGFIKALMALGERDAHARKDELMAFFGSAPSGEMLPKVP